Protein AF-A0A1I3KTV4-F1 (afdb_monomer)

Radius of gyration: 29.93 Å; Cα contacts (8 Å, |Δi|>4): 302; chains: 1; bounding box: 70×103×80 Å

Solvent-accessible surface area (backbone atoms only — not comparable to full-atom values): 13478 Å² total; per-residue (Å²): 140,85,80,87,82,84,83,80,85,80,83,79,83,86,77,79,89,78,91,78,90,77,91,77,86,76,84,75,82,82,75,84,74,77,81,70,80,86,67,81,76,71,75,81,73,78,76,72,80,65,85,77,67,87,85,75,74,64,42,53,19,41,29,65,76,48,73,48,76,46,83,49,100,68,31,33,35,40,38,40,32,21,41,41,63,46,80,43,35,42,76,32,40,63,42,54,72,56,79,63,41,66,44,98,86,23,29,35,41,27,36,36,28,24,36,49,44,78,74,59,80,69,69,86,80,63,82,34,84,46,74,36,56,23,71,40,80,43,48,51,77,66,50,64,83,37,50,23,42,33,40,37,21,68,68,25,27,39,38,36,60,50,76,82,71,74,87,59,91,88,61,99,62,79,90,81,77,71,77,55,84,44,84,39,74,58,79,72,76,80,73,88,75,66,82,83,74,66,77,83,78,78,84,82,80,81,132

pLDDT: mean 71.3, std 17.95, range [37.88, 96.06]

Organism: NCBI:txid1114924

Foldseek 3Di:
DDDDDDDDDDDDDDDDDDDDDDDDPPDDDDDPDDDDDPPPPDPPDDDDPDPPPDDFDWAFFAEWDDWDWDDDPFAIKIKTWGFHPAFQWADWEWAFPVNLAADPVQEGETTTITTHNVVVVPDPDPRPSDTYMYMDGDGPVSCVSHQWYKYDGPFWIWIFGDDPDDDDPPDPDPDDGDGDTDIDGPPPPPPPDPPVPDDDDDDDDDD

Structure (mmCIF, N/CA/C/O backbone):
data_AF-A0A1I3KTV4-F1
#
_entry.id   AF-A0A1I3KTV4-F1
#
loop_
_atom_site.group_PDB
_atom_site.id
_atom_site.type_symbol
_atom_site.label_atom_id
_atom_site.label_alt_id
_atom_site.label_comp_id
_atom_site.label_asym_id
_atom_site.label_entity_id
_atom_site.label_seq_id
_atom_site.pdbx_PDB_ins_code
_atom_site.Cartn_x
_atom_site.Cartn_y
_atom_site.Cartn_z
_atom_site.occupancy
_atom_site.B_iso_or_equiv
_atom_site.auth_seq_id
_atom_site.auth_comp_id
_atom_site.auth_asym_id
_atom_site.auth_atom_id
_atom_site.pdbx_PDB_model_num
ATOM 1 N N . MET A 1 1 ? 19.875 24.429 54.904 1.00 49.91 1 MET A N 1
ATOM 2 C CA . MET A 1 1 ? 19.848 25.745 54.232 1.00 49.91 1 MET A CA 1
ATOM 3 C C . MET A 1 1 ? 18.973 25.585 52.999 1.00 49.91 1 MET A C 1
ATOM 5 O O . MET A 1 1 ? 19.372 24.923 52.052 1.00 49.91 1 MET A O 1
ATOM 9 N N . VAL A 1 2 ? 17.715 26.003 53.113 1.00 49.88 2 VAL A N 1
ATOM 10 C CA . VAL A 1 2 ? 16.621 25.706 52.177 1.00 49.88 2 VAL A CA 1
ATOM 11 C C . VAL A 1 2 ? 16.302 26.994 51.427 1.00 49.88 2 VAL A C 1
ATOM 13 O O . VAL A 1 2 ? 16.023 28.003 52.066 1.00 49.88 2 VAL A O 1
ATOM 16 N N . LEU A 1 3 ? 16.352 26.967 50.096 1.00 54.03 3 LEU A N 1
ATOM 17 C CA . LEU A 1 3 ? 15.873 28.058 49.246 1.00 54.03 3 LEU A CA 1
ATOM 18 C C . LEU A 1 3 ? 14.620 27.581 48.493 1.00 54.03 3 LEU A C 1
ATOM 20 O O . LEU A 1 3 ? 14.708 26.600 47.749 1.00 54.03 3 LEU A O 1
ATOM 24 N N . PRO A 1 4 ? 13.455 28.228 48.678 1.00 62.12 4 PRO A N 1
ATOM 25 C CA . PRO A 1 4 ? 12.235 27.880 47.962 1.00 62.12 4 PRO A CA 1
ATOM 26 C C . PRO A 1 4 ? 12.260 28.414 46.521 1.00 62.12 4 PRO A C 1
ATOM 28 O O . PRO A 1 4 ? 12.601 29.570 46.268 1.00 62.12 4 PRO A O 1
ATOM 31 N N . ARG A 1 5 ? 11.874 27.561 45.563 1.00 62.03 5 ARG A N 1
ATOM 32 C CA . ARG A 1 5 ? 11.662 27.933 44.157 1.00 62.03 5 ARG A CA 1
ATOM 33 C C . ARG A 1 5 ? 10.280 28.565 43.981 1.00 62.03 5 ARG A C 1
ATOM 35 O O . ARG A 1 5 ? 9.269 27.967 44.336 1.00 62.03 5 ARG A O 1
ATOM 42 N N . ALA A 1 6 ? 10.271 29.762 43.402 1.00 61.84 6 ALA A N 1
ATOM 43 C CA . ALA A 1 6 ? 9.090 30.548 43.079 1.00 61.84 6 ALA A CA 1
ATOM 44 C C . ALA A 1 6 ? 8.205 29.866 42.020 1.00 61.84 6 ALA A C 1
ATOM 46 O O . ALA A 1 6 ? 8.668 29.493 40.941 1.00 61.84 6 ALA A O 1
ATOM 47 N N . THR A 1 7 ? 6.914 29.750 42.319 1.00 59.34 7 THR A N 1
ATOM 48 C CA . THR A 1 7 ? 5.853 29.360 41.390 1.00 59.34 7 THR A CA 1
ATOM 49 C C . THR A 1 7 ? 5.433 30.577 40.563 1.00 59.34 7 THR A C 1
ATOM 51 O O . THR A 1 7 ? 4.956 31.579 41.091 1.00 59.34 7 THR A O 1
ATOM 54 N N . ARG A 1 8 ? 5.621 30.516 39.239 1.00 63.91 8 ARG A N 1
ATOM 55 C CA . ARG A 1 8 ? 5.157 31.555 38.310 1.00 63.91 8 ARG A CA 1
ATOM 56 C C . ARG A 1 8 ? 3.768 31.167 37.803 1.00 63.91 8 ARG A C 1
ATOM 58 O O . ARG A 1 8 ? 3.636 30.268 36.980 1.00 63.91 8 ARG A O 1
ATOM 65 N N . ALA A 1 9 ? 2.740 31.827 38.330 1.00 56.22 9 ALA A N 1
ATOM 66 C CA . ALA A 1 9 ? 1.373 31.736 37.835 1.00 56.22 9 ALA A CA 1
ATOM 67 C C . ALA A 1 9 ? 1.281 32.424 36.462 1.00 56.22 9 ALA A C 1
ATOM 69 O O . ALA A 1 9 ? 1.576 33.613 36.338 1.00 56.22 9 ALA A O 1
ATOM 70 N N . TRP A 1 10 ? 0.894 31.681 35.425 1.00 60.28 10 TRP A N 1
ATOM 71 C CA . TRP A 1 10 ? 0.548 32.248 34.123 1.00 60.28 10 TRP A CA 1
ATOM 72 C C . TRP A 1 10 ? -0.960 32.459 34.041 1.00 60.28 10 TRP A C 1
ATOM 74 O O . TRP A 1 10 ? -1.751 31.521 34.136 1.00 60.28 10 TRP A O 1
ATOM 84 N N . GLY A 1 11 ? -1.329 33.734 33.917 1.00 50.22 11 GLY A N 1
ATOM 85 C CA . GLY A 1 11 ? -2.695 34.201 33.758 1.00 50.22 11 GLY A CA 1
ATOM 86 C C . GLY A 1 11 ? -3.315 33.705 32.457 1.00 50.22 11 GLY A C 1
ATOM 87 O O . GLY A 1 11 ? -2.674 33.659 31.409 1.00 50.22 11 GLY A O 1
ATOM 88 N N . ARG A 1 12 ? -4.589 33.334 32.547 1.00 58.19 12 ARG A N 1
ATOM 89 C CA . ARG A 1 12 ? -5.440 32.995 31.408 1.00 58.19 12 ARG A CA 1
ATOM 90 C C . ARG A 1 12 ? -5.952 34.310 30.811 1.00 58.19 12 ARG A C 1
ATOM 92 O O . ARG A 1 12 ? -6.603 35.053 31.548 1.00 58.19 12 ARG A O 1
ATOM 99 N N . PRO A 1 13 ? -5.730 34.619 29.526 1.00 60.16 13 PRO A N 1
ATOM 100 C CA . PRO A 1 13 ? -6.505 35.663 28.881 1.00 60.16 13 PRO A CA 1
ATOM 101 C C . PRO A 1 13 ? -7.913 35.126 28.600 1.00 60.16 13 PRO A C 1
ATOM 103 O O . PRO A 1 13 ? -8.105 34.196 27.818 1.00 60.16 13 PRO A O 1
ATOM 106 N N . ALA A 1 14 ? -8.897 35.712 29.279 1.00 53.84 14 ALA A N 1
ATOM 107 C CA . ALA A 1 14 ? -10.290 35.663 28.872 1.00 53.84 14 ALA A CA 1
ATOM 108 C C . ALA A 1 14 ? -10.427 36.480 27.580 1.00 53.84 14 ALA A C 1
ATOM 110 O O . ALA A 1 14 ? -10.195 37.688 27.595 1.00 53.84 14 ALA A O 1
ATOM 111 N N . VAL A 1 15 ? -10.776 35.834 26.467 1.00 57.03 15 VAL A N 1
ATOM 112 C CA . VAL A 1 15 ? -11.169 36.538 25.242 1.00 57.03 15 VAL A CA 1
ATOM 113 C C . VAL A 1 15 ? -12.665 36.365 25.062 1.00 57.03 15 VAL A C 1
ATOM 115 O O . VAL A 1 15 ? -13.194 35.254 25.025 1.00 57.03 15 VAL A O 1
ATOM 118 N N . ALA A 1 16 ? -13.310 37.523 25.054 1.00 53.47 16 ALA A N 1
ATOM 119 C CA . ALA A 1 16 ? -14.733 37.748 25.021 1.00 53.47 16 ALA A CA 1
ATOM 120 C C . ALA A 1 16 ? -15.386 37.250 23.728 1.00 53.47 16 ALA A C 1
ATOM 122 O O . ALA A 1 16 ? -14.811 37.293 22.641 1.00 53.47 16 ALA A O 1
ATOM 123 N N . ALA A 1 17 ? -16.635 36.828 23.891 1.00 49.75 17 ALA A N 1
ATOM 124 C CA . ALA A 1 17 ? -17.591 36.603 22.829 1.00 49.75 17 ALA A CA 1
ATOM 125 C C . ALA A 1 17 ? -17.823 37.883 22.011 1.00 49.75 17 ALA A C 1
ATOM 127 O O . ALA A 1 17 ? -18.046 38.953 22.575 1.00 49.75 17 ALA A O 1
ATOM 128 N N . ALA A 1 18 ? -17.866 37.741 20.688 1.00 57.50 18 ALA A N 1
ATOM 129 C CA . ALA A 1 18 ? -18.497 38.705 19.801 1.00 57.50 18 ALA A CA 1
ATOM 130 C C . ALA A 1 18 ? -19.479 37.952 18.898 1.00 57.50 18 ALA A C 1
ATOM 132 O O . ALA A 1 18 ? -19.095 37.249 17.966 1.00 57.50 18 ALA A O 1
ATOM 133 N N . LEU A 1 19 ? -20.761 38.087 19.235 1.00 49.91 19 LEU A N 1
ATOM 134 C CA . LEU A 1 19 ? -21.889 37.817 18.356 1.00 49.91 19 LEU A CA 1
ATOM 135 C C . LEU A 1 19 ? -21.818 38.765 17.156 1.00 49.91 19 LEU A C 1
ATOM 137 O O . LEU A 1 19 ? -21.803 39.981 17.332 1.00 49.91 19 LEU A O 1
ATOM 141 N N . THR A 1 20 ? -21.858 38.229 15.943 1.00 58.62 20 THR A N 1
ATOM 142 C CA . THR A 1 20 ? -22.303 38.990 14.771 1.00 58.62 20 THR A CA 1
ATOM 143 C C . THR A 1 20 ? -23.229 38.107 13.953 1.00 58.62 20 THR A C 1
ATOM 145 O O . THR A 1 20 ? -22.815 37.174 13.271 1.00 58.62 20 THR A O 1
ATOM 148 N N . ALA A 1 21 ? -24.521 38.389 14.102 1.00 51.91 21 ALA A N 1
ATOM 149 C CA . ALA A 1 21 ? -25.578 37.881 13.253 1.00 51.91 21 ALA A CA 1
ATOM 150 C C . ALA A 1 21 ? -25.482 38.577 11.888 1.00 51.91 21 ALA A C 1
ATOM 152 O O . ALA A 1 21 ? -25.589 39.798 11.805 1.00 51.91 21 ALA A O 1
ATOM 153 N N . GLY A 1 22 ? -25.282 37.794 10.832 1.00 50.31 22 GLY A N 1
ATOM 154 C CA . GLY A 1 22 ? -25.371 38.240 9.447 1.00 50.31 22 GLY A CA 1
ATOM 155 C C . GLY A 1 22 ? -26.274 37.290 8.674 1.00 50.31 22 GLY A C 1
ATOM 156 O O . GLY A 1 22 ? -25.798 36.306 8.117 1.00 50.31 22 GLY A O 1
ATOM 157 N N . LEU A 1 23 ? -27.582 37.565 8.675 1.00 51.28 23 LEU A N 1
ATOM 158 C CA . LEU A 1 23 ? -28.521 36.965 7.729 1.00 51.28 23 LEU A CA 1
ATOM 159 C C . LEU A 1 23 ? -28.275 37.591 6.351 1.00 51.28 23 LEU A C 1
ATOM 161 O O . LEU A 1 23 ? -28.664 38.731 6.110 1.00 51.28 23 LEU A O 1
ATOM 165 N N . ALA A 1 24 ? -27.663 36.835 5.443 1.00 54.88 24 ALA A N 1
ATOM 166 C CA . ALA A 1 24 ? -27.729 37.109 4.015 1.00 54.88 24 ALA A CA 1
ATOM 167 C C . ALA A 1 24 ? -28.793 36.187 3.406 1.00 54.88 24 ALA A C 1
ATOM 169 O O . ALA A 1 24 ? -28.572 34.993 3.215 1.00 54.88 24 ALA A O 1
ATOM 170 N N . LEU A 1 25 ? -29.969 36.757 3.141 1.00 50.22 25 LEU A N 1
ATOM 171 C CA . LEU A 1 25 ? -31.013 36.157 2.316 1.00 50.22 25 LEU A CA 1
ATOM 172 C C . LEU A 1 25 ? -30.537 36.168 0.857 1.00 50.22 25 LEU A C 1
ATOM 174 O O . LEU A 1 25 ? -30.793 37.115 0.119 1.00 50.22 25 LEU A O 1
ATOM 178 N N . ALA A 1 26 ? -29.818 35.126 0.445 1.00 55.25 26 ALA A N 1
ATOM 179 C CA . ALA A 1 26 ? -29.665 34.813 -0.968 1.00 55.25 26 ALA A CA 1
ATOM 180 C C . ALA A 1 26 ? -30.921 34.053 -1.409 1.00 55.25 26 ALA A C 1
ATOM 182 O O . ALA A 1 26 ? -31.117 32.889 -1.063 1.00 55.25 26 ALA A O 1
ATOM 183 N N . GLY A 1 27 ? -31.803 34.753 -2.121 1.00 45.38 27 GLY A N 1
ATOM 184 C CA . GLY A 1 27 ? -32.916 34.139 -2.827 1.00 45.38 27 GLY A CA 1
ATOM 185 C C . GLY A 1 27 ? -32.388 33.255 -3.953 1.00 45.38 27 GLY A C 1
ATOM 186 O O . GLY A 1 27 ? -31.811 33.758 -4.912 1.00 45.38 27 GLY A O 1
ATOM 187 N N . CYS A 1 28 ? -32.618 31.950 -3.845 1.00 57.59 28 CYS A N 1
ATOM 188 C CA . CYS A 1 28 ? -32.646 31.067 -5.001 1.00 57.59 28 CYS A CA 1
ATOM 189 C C . CYS A 1 28 ? -34.116 30.873 -5.365 1.00 57.59 28 CYS A C 1
ATOM 191 O O . CYS A 1 28 ? -34.878 30.262 -4.619 1.00 57.59 28 CYS A O 1
ATOM 193 N N . SER A 1 29 ? -34.508 31.472 -6.487 1.00 49.16 29 SER A N 1
ATOM 194 C CA . SER A 1 29 ? -35.793 31.279 -7.146 1.00 49.16 29 SER A CA 1
ATOM 195 C C . SER A 1 29 ? -36.053 29.789 -7.357 1.00 49.16 29 SER A C 1
ATOM 197 O O . SER A 1 29 ? -35.310 29.120 -8.077 1.00 49.16 29 SER A O 1
ATOM 199 N N . TRP A 1 30 ? -37.106 29.285 -6.722 1.00 57.22 30 TRP A N 1
ATOM 200 C CA . TRP A 1 30 ? -37.668 27.973 -7.006 1.00 57.22 30 TRP A CA 1
ATOM 201 C C . TRP A 1 30 ? -38.283 28.049 -8.405 1.00 57.22 30 TRP A C 1
ATOM 203 O O . TRP A 1 30 ? -39.279 28.738 -8.609 1.00 57.22 30 TRP A O 1
ATOM 213 N N . GLY A 1 31 ? -37.629 27.429 -9.384 1.00 50.22 31 GLY A N 1
ATOM 214 C CA . GLY A 1 31 ? -38.231 27.183 -10.686 1.00 50.22 31 GLY A CA 1
ATOM 215 C C . GLY A 1 31 ? -39.278 26.087 -10.534 1.00 50.22 31 GLY A C 1
ATOM 216 O O . GLY A 1 31 ? -38.954 24.984 -10.095 1.00 50.22 31 GLY A O 1
ATOM 217 N N . GLU A 1 32 ? -40.526 26.416 -10.852 1.00 48.72 32 GLU A N 1
ATOM 218 C CA . GLU A 1 32 ? -41.590 25.456 -11.132 1.00 48.72 32 GLU A CA 1
ATOM 219 C C . GLU A 1 32 ? -41.190 24.655 -12.375 1.00 48.72 32 GLU A C 1
ATOM 221 O O . GLU A 1 32 ? -41.338 25.103 -13.509 1.00 48.72 32 GLU A O 1
ATOM 226 N N . GLU A 1 33 ? -40.603 23.482 -12.146 1.00 53.16 33 GLU A N 1
ATOM 227 C CA . GLU A 1 33 ? -40.381 22.489 -13.186 1.00 53.16 33 GLU A CA 1
ATOM 228 C C . GLU A 1 33 ? -41.702 21.747 -13.400 1.00 53.16 33 GLU A C 1
ATOM 230 O O . GLU A 1 33 ? -42.143 20.928 -12.589 1.00 53.16 33 GLU A O 1
ATOM 235 N N . GLU A 1 34 ? -42.371 22.146 -14.476 1.00 57.09 34 GLU A N 1
ATOM 236 C CA . GLU A 1 34 ? -43.540 21.520 -15.071 1.00 57.09 34 GLU A CA 1
ATOM 237 C C . GLU A 1 34 ? -43.324 19.999 -15.137 1.00 57.09 34 GLU A C 1
ATOM 239 O O . GLU A 1 34 ? -42.448 19.503 -15.848 1.00 57.09 34 GLU A O 1
ATOM 244 N N . GLN A 1 35 ? -44.086 19.252 -14.332 1.00 52.09 35 GLN A N 1
ATOM 245 C CA . GLN A 1 35 ? -44.068 17.792 -14.320 1.00 52.09 35 GLN A CA 1
ATOM 246 C C . GLN A 1 35 ? -44.576 17.279 -15.667 1.00 52.09 35 GLN A C 1
ATOM 248 O O . GLN A 1 35 ? -45.773 17.067 -15.868 1.00 52.09 35 GLN A O 1
ATOM 253 N N . ALA A 1 36 ? -43.641 17.063 -16.590 1.00 57.44 36 ALA A N 1
ATOM 254 C CA . ALA A 1 36 ? -43.873 16.234 -17.753 1.00 57.44 36 ALA A CA 1
ATOM 255 C C . ALA A 1 36 ? -44.334 14.840 -17.280 1.00 57.44 36 ALA A C 1
ATOM 257 O O . ALA A 1 36 ? -43.822 14.321 -16.279 1.00 57.44 36 ALA A O 1
ATOM 258 N N . PRO A 1 37 ? -45.314 14.226 -17.962 1.00 53.03 37 PRO A N 1
ATOM 259 C CA . PRO A 1 37 ? -45.798 12.906 -17.602 1.00 53.03 37 PRO A CA 1
ATOM 260 C C . PRO A 1 37 ? -44.638 11.908 -17.621 1.00 53.03 37 PRO A C 1
ATOM 262 O O . PRO A 1 37 ? -43.841 11.881 -18.556 1.00 53.03 37 PRO A O 1
ATOM 265 N N . VAL A 1 38 ? -44.559 11.095 -16.565 1.00 60.31 38 VAL A N 1
ATOM 266 C CA . VAL A 1 38 ? -43.657 9.947 -16.446 1.00 60.31 38 VAL A CA 1
ATOM 267 C C . VAL A 1 38 ? -43.965 8.976 -17.589 1.00 60.31 38 VAL A C 1
ATOM 269 O O . VAL A 1 38 ? -44.783 8.067 -17.459 1.00 60.31 38 VAL A O 1
ATOM 272 N N . GLU A 1 39 ? -43.320 9.181 -18.735 1.00 55.50 39 GLU A N 1
ATOM 273 C CA . GLU A 1 39 ? -43.065 8.107 -19.680 1.00 55.50 39 GLU A CA 1
ATOM 274 C C . GLU A 1 39 ? -42.154 7.114 -18.967 1.00 55.50 39 GLU A C 1
ATOM 276 O O . GLU A 1 39 ? -41.099 7.470 -18.436 1.00 55.50 39 GLU A O 1
ATOM 281 N N . ALA A 1 40 ? -42.621 5.871 -18.893 1.00 56.62 40 ALA A N 1
ATOM 282 C CA . ALA A 1 40 ? -41.920 4.759 -18.287 1.00 56.62 40 ALA A CA 1
ATOM 283 C C . ALA A 1 40 ? -40.482 4.705 -18.819 1.00 56.62 40 ALA A C 1
ATOM 285 O O . ALA A 1 40 ? -40.232 4.275 -19.947 1.00 56.62 40 ALA A O 1
ATOM 286 N N . GLN A 1 41 ? -39.536 5.156 -17.993 1.00 52.44 41 GLN A N 1
ATOM 287 C CA . GLN A 1 41 ? -38.116 5.008 -18.250 1.00 52.44 41 GLN A CA 1
ATOM 288 C C . GLN A 1 41 ? -37.838 3.512 -18.330 1.00 52.44 41 GLN A C 1
ATOM 290 O O . GLN A 1 41 ? -37.785 2.799 -17.328 1.00 52.44 41 GLN A O 1
ATOM 295 N N . THR A 1 42 ? -37.716 3.033 -19.564 1.00 59.94 42 THR A N 1
ATOM 296 C CA . THR A 1 42 ? -37.155 1.723 -19.858 1.00 59.94 42 THR A CA 1
ATOM 297 C C . THR A 1 42 ? -35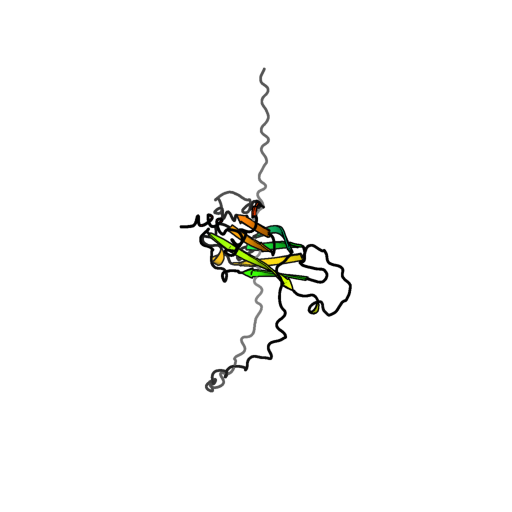.794 1.684 -19.159 1.00 59.94 42 THR A C 1
ATOM 299 O O . THR A 1 42 ? -35.012 2.620 -19.356 1.00 59.94 42 THR A O 1
ATOM 302 N N . PRO A 1 43 ? -35.503 0.684 -18.305 1.00 60.38 43 PRO A N 1
ATOM 303 C CA . PRO A 1 43 ? -34.213 0.611 -17.634 1.00 60.38 43 PRO A CA 1
ATOM 304 C C . PRO A 1 43 ? -33.114 0.692 -18.699 1.00 60.38 43 PRO A C 1
ATOM 306 O O . PRO A 1 43 ? -33.247 0.017 -19.726 1.00 60.38 43 PRO A O 1
ATOM 309 N N . PRO A 1 44 ? -32.072 1.525 -18.513 1.00 57.59 44 PRO A N 1
ATOM 310 C CA . PRO A 1 44 ? -31.006 1.643 -19.492 1.00 57.59 44 PRO A CA 1
ATOM 311 C C . PRO A 1 44 ? -30.434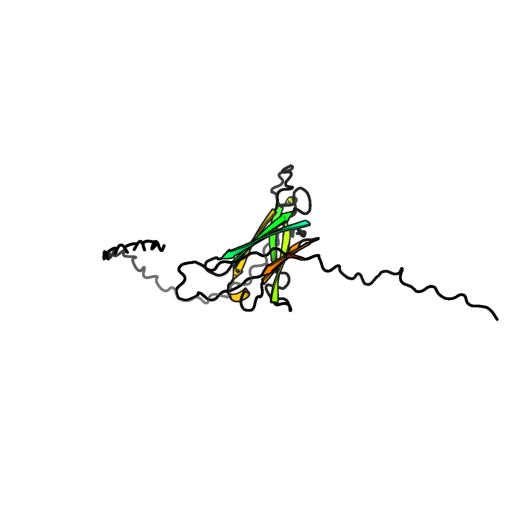 0.248 -19.733 1.00 57.59 44 PRO A C 1
ATOM 313 O O . PRO A 1 44 ? -29.848 -0.370 -18.841 1.00 57.59 44 PRO A O 1
ATOM 316 N N . GLN A 1 45 ? -30.690 -0.268 -20.936 1.00 57.62 45 GLN A N 1
ATOM 317 C CA . GLN A 1 45 ? -30.113 -1.511 -21.412 1.00 57.62 45 GLN A CA 1
ATOM 318 C C . GLN A 1 45 ? -28.601 -1.384 -21.280 1.00 57.62 45 GLN A C 1
ATOM 320 O O . GLN A 1 45 ? -28.028 -0.362 -21.662 1.00 57.62 45 GLN A O 1
ATOM 325 N N . GLY A 1 46 ? -27.997 -2.404 -20.665 1.00 52.62 46 GLY A N 1
ATOM 326 C CA . GLY A 1 46 ? -26.592 -2.438 -20.292 1.00 52.62 46 GLY A CA 1
ATOM 327 C C . GLY A 1 46 ? -25.711 -1.864 -21.389 1.00 52.62 46 GLY A C 1
ATOM 328 O O . GLY A 1 46 ? -25.627 -2.422 -22.483 1.00 52.62 46 GLY A O 1
ATOM 329 N N . GLY A 1 47 ? -25.067 -0.738 -21.077 1.00 48.81 47 GLY A N 1
ATOM 330 C CA . GLY A 1 47 ? -23.998 -0.211 -21.904 1.00 48.81 47 GLY A CA 1
ATOM 331 C C . GLY A 1 47 ?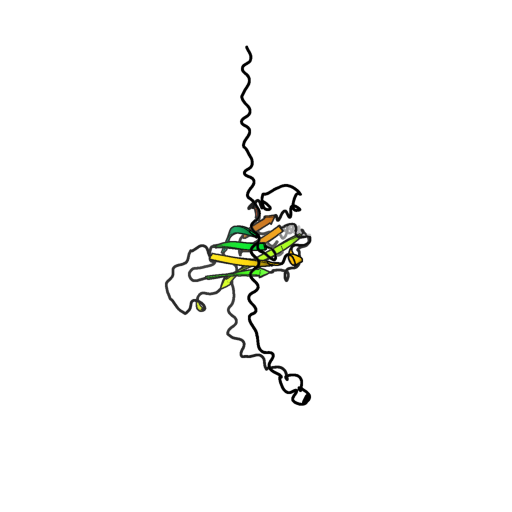 -22.999 -1.336 -22.130 1.00 48.81 47 GLY A C 1
ATOM 332 O O . GLY A 1 47 ? -22.495 -1.922 -21.169 1.00 48.81 47 GLY A O 1
ATOM 333 N N . ALA A 1 48 ? -22.780 -1.678 -23.398 1.00 62.00 48 ALA A N 1
ATOM 334 C CA . ALA A 1 48 ? -21.748 -2.620 -23.784 1.00 62.00 48 ALA A CA 1
ATOM 335 C C . ALA A 1 48 ? -20.438 -2.216 -23.083 1.00 62.00 48 ALA A C 1
ATOM 337 O O . ALA A 1 48 ? -20.143 -1.016 -23.028 1.00 62.00 48 ALA A O 1
ATOM 338 N N . PRO A 1 49 ? -19.669 -3.167 -22.520 1.00 62.50 49 PRO A N 1
ATOM 339 C CA . PRO A 1 49 ? -18.378 -2.848 -21.935 1.00 62.50 49 PRO A CA 1
ATOM 340 C C . PRO A 1 49 ? -17.565 -2.107 -22.995 1.00 62.50 49 PRO A C 1
ATOM 342 O O . PRO A 1 49 ? -17.306 -2.641 -24.075 1.00 62.50 49 PRO A O 1
ATOM 345 N N . GLY A 1 50 ? -17.234 -0.843 -22.714 1.00 56.09 50 GLY A N 1
ATOM 346 C CA . GLY A 1 50 ? -16.350 -0.063 -23.571 1.00 56.09 50 GLY A CA 1
ATOM 347 C C . GLY A 1 50 ? -15.052 -0.840 -23.808 1.00 56.09 50 GLY A C 1
ATOM 348 O O . GLY A 1 50 ? -14.712 -1.705 -22.991 1.00 56.09 50 GLY A O 1
ATOM 349 N N . PRO A 1 51 ? -14.336 -0.575 -24.916 1.00 58.06 51 PRO A N 1
ATOM 350 C CA . PRO A 1 51 ? -13.109 -1.291 -25.235 1.00 58.06 51 PRO A CA 1
ATOM 351 C C . PRO A 1 51 ? -12.204 -1.268 -24.008 1.00 58.06 51 PRO A C 1
ATOM 353 O O . PRO A 1 51 ? -11.785 -0.206 -23.545 1.00 58.06 51 PRO A O 1
ATOM 356 N N . SER A 1 52 ? -11.981 -2.450 -23.436 1.00 61.56 52 SER A N 1
ATOM 357 C CA . SER A 1 52 ? -11.048 -2.620 -22.336 1.00 61.56 52 SER A CA 1
ATOM 358 C C . SER A 1 52 ? -9.702 -2.189 -22.892 1.00 61.56 52 SER A C 1
ATOM 360 O O . SER A 1 52 ? -9.190 -2.820 -23.817 1.00 61.56 52 SER A O 1
ATOM 362 N N . GLY A 1 53 ? -9.188 -1.053 -22.419 1.00 59.81 53 GLY A N 1
ATOM 363 C CA . GLY A 1 53 ? -7.858 -0.602 -22.800 1.00 59.81 53 GLY A CA 1
ATOM 364 C C . GLY A 1 53 ? -6.832 -1.715 -22.552 1.00 59.81 53 GLY A C 1
ATOM 365 O O . GLY A 1 53 ? -7.118 -2.655 -21.802 1.00 59.81 53 GLY A O 1
ATOM 366 N N . PRO A 1 54 ? -5.647 -1.639 -23.176 1.00 66.38 54 PRO A N 1
ATOM 367 C CA . PRO A 1 54 ? -4.600 -2.629 -22.953 1.00 66.38 54 PRO A CA 1
ATOM 368 C C . PRO A 1 54 ? -4.388 -2.853 -21.449 1.00 66.38 54 PRO A C 1
ATOM 370 O O . PRO A 1 54 ? -4.203 -1.906 -20.683 1.00 66.38 54 PRO A O 1
ATOM 373 N N . VAL A 1 55 ? -4.480 -4.115 -21.022 1.00 70.19 55 VAL A N 1
ATOM 374 C CA . VAL A 1 55 ? -4.187 -4.517 -19.646 1.00 70.19 55 VAL A CA 1
ATOM 375 C C . VAL A 1 55 ? -2.673 -4.543 -19.515 1.00 70.19 55 VAL A C 1
ATOM 377 O O . VAL A 1 55 ? -2.009 -5.405 -20.085 1.00 70.19 55 VAL A O 1
ATOM 380 N N . TYR A 1 56 ? -2.127 -3.568 -18.800 1.00 74.88 56 TYR A N 1
ATOM 381 C CA . TYR A 1 56 ? -0.699 -3.506 -18.525 1.00 74.88 56 TYR A CA 1
ATOM 382 C C . TYR A 1 56 ? -0.360 -4.388 -17.325 1.00 74.88 56 TYR A C 1
ATOM 384 O O . TYR A 1 56 ? -1.020 -4.316 -16.285 1.00 74.88 56 TYR A O 1
ATOM 392 N N . GLU A 1 57 ? 0.679 -5.207 -17.462 1.00 84.31 57 GLU A N 1
ATOM 393 C CA . GLU A 1 57 ? 1.156 -6.071 -16.387 1.00 84.31 57 GLU A CA 1
ATOM 394 C C . GLU A 1 57 ? 1.892 -5.230 -15.335 1.00 84.31 57 GLU A C 1
ATOM 396 O O . GLU A 1 57 ? 2.968 -4.678 -15.578 1.00 84.31 57 GLU A O 1
ATOM 401 N N . LYS A 1 58 ? 1.286 -5.092 -14.153 1.00 85.88 58 LYS A N 1
ATOM 402 C CA . LYS A 1 58 ? 1.928 -4.452 -13.002 1.00 85.88 58 LYS A CA 1
ATOM 403 C C . LYS A 1 58 ? 2.915 -5.421 -12.370 1.00 85.88 58 LYS A C 1
ATOM 405 O O . LYS A 1 58 ? 2.633 -6.611 -12.256 1.00 85.88 58 LYS A O 1
ATOM 410 N N . ARG A 1 59 ? 4.044 -4.903 -11.886 1.00 88.62 59 ARG A N 1
ATOM 411 C CA . ARG A 1 59 ? 5.074 -5.717 -11.229 1.00 88.62 59 ARG A CA 1
ATOM 412 C C . ARG A 1 59 ? 5.259 -5.293 -9.780 1.00 88.62 59 ARG A C 1
ATOM 414 O O . ARG A 1 59 ? 5.258 -4.092 -9.508 1.00 88.62 59 ARG A O 1
ATOM 421 N N . PRO A 1 60 ? 5.474 -6.238 -8.850 1.00 91.38 60 PRO A N 1
ATOM 422 C CA . PRO A 1 60 ? 5.860 -5.900 -7.489 1.00 91.38 60 PRO A CA 1
ATOM 423 C C . PRO A 1 60 ? 7.101 -5.010 -7.468 1.00 91.38 60 PRO A C 1
ATOM 425 O O . PRO A 1 60 ? 8.057 -5.229 -8.215 1.00 91.38 60 PRO A O 1
ATOM 428 N N . VAL A 1 61 ? 7.084 -4.016 -6.590 1.00 89.81 61 VAL A N 1
ATOM 429 C CA . VAL A 1 61 ? 8.232 -3.153 -6.292 1.00 89.81 61 VAL A CA 1
ATOM 430 C C . VAL A 1 61 ? 9.380 -3.989 -5.721 1.00 89.81 61 VAL A C 1
ATOM 432 O O . VAL A 1 61 ? 9.123 -5.024 -5.118 1.00 89.81 61 VAL A O 1
ATOM 435 N N . ALA A 1 62 ? 10.645 -3.600 -5.913 1.00 88.81 62 ALA A N 1
ATOM 436 C CA . ALA A 1 62 ? 11.776 -4.428 -5.471 1.00 88.81 62 ALA A CA 1
ATOM 437 C C . ALA A 1 62 ? 11.794 -4.605 -3.945 1.00 88.81 62 ALA A C 1
ATOM 439 O O . ALA A 1 62 ? 11.938 -5.719 -3.437 1.00 88.81 62 ALA A O 1
ATOM 440 N N . SER A 1 63 ? 11.610 -3.502 -3.220 1.00 88.69 63 SER A N 1
ATOM 441 C CA . SER A 1 63 ? 11.602 -3.473 -1.759 1.00 88.69 63 SER A CA 1
ATOM 442 C C . SER A 1 63 ? 10.810 -2.285 -1.227 1.00 88.69 63 SER A C 1
ATOM 444 O O . SER A 1 63 ? 10.840 -1.211 -1.825 1.00 88.69 63 SER A O 1
ATOM 446 N N . VAL A 1 64 ? 10.165 -2.452 -0.072 1.00 91.38 64 VAL A N 1
ATOM 447 C CA . VAL A 1 64 ? 9.649 -1.337 0.738 1.00 91.38 64 VAL A CA 1
ATOM 448 C C . VAL A 1 64 ? 10.798 -0.711 1.534 1.00 91.38 64 VAL A C 1
ATOM 450 O O . VAL A 1 64 ? 11.500 -1.419 2.253 1.00 91.38 64 VAL A O 1
ATOM 453 N N . GLU A 1 65 ? 10.980 0.601 1.410 1.00 89.88 65 GLU A N 1
ATOM 454 C CA . GLU A 1 65 ? 12.024 1.380 2.092 1.00 89.88 65 GLU A CA 1
ATOM 455 C C . GLU A 1 65 ? 11.480 2.112 3.320 1.00 89.88 65 GLU A C 1
ATOM 457 O O . GLU A 1 65 ? 12.121 2.137 4.369 1.00 89.88 65 GLU A O 1
ATOM 462 N N . SER A 1 66 ? 10.281 2.686 3.209 1.00 90.19 66 SER A N 1
ATOM 463 C CA . SER A 1 66 ? 9.601 3.325 4.331 1.00 90.19 66 SER A CA 1
ATOM 464 C C . SER A 1 66 ? 8.090 3.151 4.238 1.00 90.19 66 SER A C 1
ATOM 466 O O . SER A 1 66 ? 7.518 2.944 3.162 1.00 90.19 66 SER A O 1
ATOM 468 N N . LEU A 1 67 ? 7.444 3.200 5.401 1.00 93.25 67 LEU A N 1
ATOM 469 C CA . LEU A 1 67 ? 6.004 3.058 5.535 1.00 93.25 67 LEU A CA 1
ATOM 470 C C . LEU A 1 67 ? 5.488 4.043 6.579 1.00 93.25 67 LEU A C 1
ATOM 472 O O . LEU A 1 67 ? 5.960 4.058 7.717 1.00 93.25 67 LEU A O 1
ATOM 476 N N . GLU A 1 68 ? 4.491 4.828 6.197 1.00 92.81 68 GLU A N 1
ATOM 477 C CA . GLU A 1 68 ? 3.867 5.840 7.038 1.00 92.81 68 GLU A CA 1
ATOM 478 C C . GLU A 1 68 ? 2.348 5.669 7.044 1.00 92.81 68 GLU A C 1
ATOM 480 O O . GLU A 1 68 ? 1.741 5.218 6.069 1.00 92.81 68 GLU A O 1
ATOM 485 N N . ILE A 1 69 ? 1.719 6.046 8.159 1.00 92.19 69 ILE A N 1
ATOM 486 C CA . ILE A 1 69 ? 0.263 6.123 8.244 1.00 92.19 69 ILE A CA 1
ATOM 487 C C . ILE A 1 69 ? -0.169 7.447 8.867 1.00 92.19 69 ILE A C 1
ATOM 489 O O . ILE A 1 69 ? 0.070 7.727 10.043 1.00 92.19 69 ILE A O 1
ATOM 493 N N . GLY A 1 70 ? -0.813 8.274 8.053 1.00 91.00 70 GLY A N 1
ATOM 494 C CA . GLY A 1 70 ? -1.406 9.540 8.461 1.00 91.00 70 GLY A CA 1
ATOM 495 C C . GLY A 1 70 ? -2.872 9.384 8.853 1.00 91.00 70 GLY A C 1
ATOM 496 O O . GLY A 1 70 ? -3.551 8.438 8.451 1.00 91.00 70 GLY A O 1
ATOM 497 N N . GLN A 1 71 ? -3.395 10.334 9.625 1.00 90.06 71 GLN A N 1
ATOM 498 C CA . GLN A 1 71 ? -4.832 10.450 9.864 1.00 90.06 71 GLN A CA 1
ATOM 499 C C . GLN A 1 71 ? -5.473 11.373 8.829 1.00 90.06 71 GLN A C 1
ATOM 501 O O . GLN A 1 71 ? -4.960 12.455 8.560 1.00 90.06 71 GLN A O 1
ATOM 506 N N . ILE A 1 72 ? -6.623 10.962 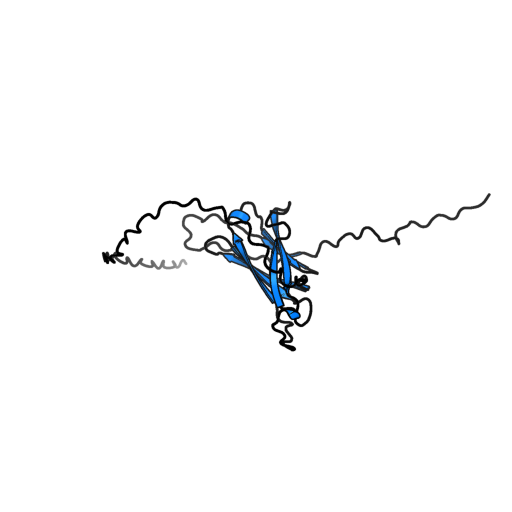8.299 1.00 92.56 72 ILE A N 1
ATOM 507 C CA . ILE A 1 72 ? -7.469 11.774 7.418 1.00 92.56 72 ILE A CA 1
ATOM 508 C C . ILE A 1 72 ? -8.898 11.806 7.968 1.00 92.56 72 ILE A C 1
ATOM 510 O O . ILE A 1 72 ? -9.254 11.010 8.836 1.00 92.56 72 ILE A O 1
ATOM 514 N N . TYR A 1 73 ? -9.735 12.717 7.464 1.00 87.25 73 TYR A N 1
ATOM 515 C CA . TYR A 1 73 ? -11.085 12.952 7.999 1.00 87.25 73 TYR A CA 1
ATOM 516 C C . TYR A 1 73 ? -11.949 11.678 8.113 1.00 87.25 73 TYR A C 1
ATOM 518 O O . TYR A 1 73 ? -12.676 11.520 9.090 1.00 87.25 73 TYR A O 1
ATOM 526 N N . ARG A 1 74 ? -11.844 10.743 7.155 1.00 88.00 74 ARG A N 1
ATOM 527 C CA . ARG A 1 74 ? -12.627 9.488 7.116 1.00 88.00 74 ARG A CA 1
ATOM 528 C C . ARG A 1 74 ? -11.786 8.211 7.236 1.00 88.00 74 ARG A C 1
ATOM 530 O O . ARG A 1 74 ? -12.167 7.174 6.697 1.00 88.00 74 ARG A O 1
ATOM 537 N N . GLY A 1 75 ? -10.647 8.280 7.924 1.00 91.12 75 GLY A N 1
ATOM 538 C CA . GLY A 1 75 ? -9.830 7.096 8.188 1.00 91.12 75 GLY A CA 1
ATOM 539 C C . GLY A 1 75 ? -8.342 7.394 8.281 1.00 91.12 75 GLY A C 1
ATOM 540 O O . GLY A 1 75 ? -7.908 8.315 8.982 1.00 91.12 75 GLY A O 1
ATOM 541 N N . ARG A 1 76 ? -7.545 6.590 7.583 1.00 92.75 76 ARG A N 1
ATOM 542 C CA . ARG A 1 76 ? -6.085 6.700 7.552 1.00 92.75 76 ARG A CA 1
ATOM 543 C C . ARG A 1 76 ? -5.576 6.810 6.120 1.00 92.75 76 ARG A C 1
ATOM 545 O O . ARG A 1 76 ? -6.194 6.279 5.207 1.00 92.75 76 ARG A O 1
ATOM 552 N N . LEU A 1 77 ? -4.450 7.485 5.929 1.00 95.19 77 LEU A N 1
ATOM 553 C CA . LEU A 1 77 ? -3.713 7.492 4.670 1.00 95.19 77 LEU A CA 1
ATOM 554 C C . LEU A 1 77 ? -2.456 6.649 4.856 1.00 95.19 77 LEU A C 1
ATOM 556 O O . LEU A 1 77 ? -1.593 7.018 5.645 1.00 95.19 77 LEU A O 1
ATOM 560 N N . LEU A 1 78 ? -2.385 5.516 4.168 1.00 95.44 78 LEU A N 1
ATOM 561 C CA . LEU A 1 78 ? -1.189 4.694 4.071 1.00 95.44 78 LEU A CA 1
ATOM 562 C C . LEU A 1 78 ? -0.290 5.269 2.980 1.00 95.44 78 LEU A C 1
ATOM 564 O O . LEU A 1 78 ? -0.730 5.369 1.838 1.00 95.44 78 LEU A O 1
ATOM 568 N N . THR A 1 79 ? 0.950 5.597 3.318 1.00 95.44 79 THR A N 1
ATOM 569 C CA . THR A 1 79 ? 1.969 6.029 2.358 1.00 95.44 79 THR A CA 1
ATOM 570 C C . THR A 1 79 ? 3.126 5.046 2.411 1.00 95.44 79 THR A C 1
ATOM 572 O O . THR A 1 79 ? 3.690 4.800 3.475 1.00 95.44 79 THR A O 1
ATOM 575 N N . ALA A 1 80 ? 3.467 4.463 1.267 1.00 94.69 80 ALA A N 1
ATOM 576 C CA . ALA A 1 80 ? 4.575 3.529 1.131 1.00 94.69 80 ALA A CA 1
ATOM 577 C C . ALA A 1 80 ? 5.594 4.075 0.134 1.00 94.69 80 ALA A C 1
ATOM 579 O O . ALA A 1 80 ? 5.228 4.510 -0.961 1.00 94.69 80 ALA A O 1
ATOM 580 N N . HIS A 1 81 ? 6.868 4.007 0.507 1.00 92.50 81 HIS A N 1
ATOM 581 C CA . HIS A 1 81 ? 7.986 4.270 -0.387 1.00 92.50 81 HIS A CA 1
ATOM 582 C C . HIS A 1 81 ? 8.750 2.979 -0.642 1.00 92.50 81 HIS A C 1
ATOM 584 O O . HIS A 1 81 ? 8.944 2.170 0.269 1.00 92.50 81 HIS A O 1
ATOM 590 N N . GLY A 1 82 ? 9.203 2.786 -1.874 1.00 91.19 82 GLY A N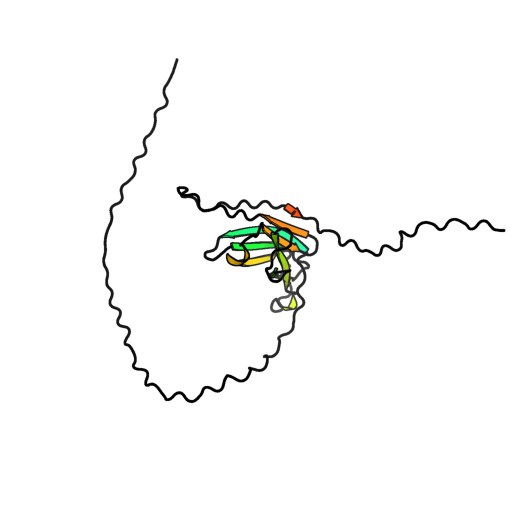 1
ATOM 591 C CA . GLY A 1 82 ? 9.994 1.621 -2.231 1.00 91.19 82 GLY A CA 1
ATOM 592 C C . GLY A 1 82 ? 10.907 1.839 -3.426 1.00 91.19 82 GLY A C 1
ATOM 593 O O . GLY A 1 82 ? 10.808 2.835 -4.139 1.00 91.19 82 GLY A O 1
ATOM 594 N N . ALA A 1 83 ? 11.787 0.872 -3.654 1.00 89.50 83 ALA A N 1
ATOM 595 C CA . ALA A 1 83 ? 12.713 0.874 -4.777 1.00 89.50 83 ALA A CA 1
ATOM 596 C C . ALA A 1 83 ? 12.045 0.289 -6.026 1.00 89.50 83 ALA A C 1
ATOM 598 O O . ALA A 1 83 ? 11.572 -0.850 -6.004 1.00 89.50 83 ALA A O 1
ATOM 599 N N . ALA A 1 84 ? 12.031 1.041 -7.129 1.00 88.12 84 ALA A N 1
ATOM 600 C CA . ALA A 1 84 ? 11.482 0.569 -8.400 1.00 88.12 84 ALA A CA 1
ATOM 601 C C . ALA A 1 84 ? 12.082 -0.793 -8.820 1.00 88.12 84 ALA A C 1
ATOM 603 O O . ALA A 1 84 ? 13.280 -1.018 -8.628 1.00 88.12 84 ALA A O 1
ATOM 604 N N . PRO A 1 85 ? 11.282 -1.706 -9.407 1.00 85.81 85 PRO A N 1
ATOM 605 C CA . PRO A 1 85 ? 11.759 -3.041 -9.768 1.00 85.81 85 PRO A CA 1
ATOM 606 C C . PRO A 1 85 ? 12.822 -3.020 -10.873 1.00 85.81 85 PRO A C 1
ATOM 608 O O . PRO A 1 85 ? 13.725 -3.854 -10.875 1.00 85.81 85 PRO A O 1
ATOM 611 N N . ALA A 1 86 ? 12.737 -2.064 -11.799 1.00 83.94 86 ALA A N 1
ATOM 612 C CA . ALA A 1 86 ? 13.767 -1.780 -12.789 1.00 83.94 86 ALA A CA 1
ATOM 613 C C . ALA A 1 86 ? 13.677 -0.316 -13.248 1.00 83.94 86 ALA A C 1
ATOM 615 O O . ALA A 1 86 ? 12.728 0.399 -12.918 1.00 83.94 86 ALA A O 1
ATOM 616 N N . THR A 1 87 ? 14.662 0.128 -14.029 1.00 82.75 87 THR A N 1
ATOM 617 C CA . THR A 1 87 ? 14.661 1.462 -14.643 1.00 82.75 87 THR A CA 1
ATOM 618 C C . THR A 1 87 ? 13.408 1.664 -15.494 1.00 82.75 87 THR A C 1
ATOM 620 O O . THR A 1 87 ? 13.035 0.784 -16.266 1.00 82.75 87 THR A O 1
ATOM 623 N N . GLY A 1 88 ? 12.776 2.830 -15.358 1.00 78.31 88 GLY A N 1
ATOM 624 C CA . GLY A 1 88 ? 11.592 3.207 -16.131 1.00 78.31 88 GLY A CA 1
ATOM 625 C C . GLY A 1 88 ? 10.261 2.760 -15.524 1.00 78.31 88 GLY A C 1
ATOM 626 O O . GLY A 1 88 ? 9.228 3.173 -16.026 1.00 78.31 88 GLY A O 1
ATOM 627 N N . TRP A 1 89 ? 10.254 1.977 -14.440 1.00 84.00 89 TRP A N 1
ATOM 628 C CA . TRP A 1 89 ? 9.026 1.661 -13.701 1.00 84.00 89 TRP A CA 1
ATOM 629 C C . TRP A 1 89 ? 8.613 2.829 -12.801 1.00 84.00 89 TRP A C 1
ATOM 631 O O . TRP A 1 89 ? 9.451 3.439 -12.138 1.00 84.00 89 TRP A O 1
ATOM 641 N N . PHE A 1 90 ? 7.317 3.129 -12.755 1.00 83.38 90 PHE A N 1
ATOM 642 C CA . PHE A 1 90 ? 6.781 4.330 -12.107 1.00 83.38 90 PHE A CA 1
ATOM 643 C C . PHE A 1 90 ? 5.341 4.101 -11.614 1.00 83.38 90 PHE A C 1
ATOM 645 O O . PHE A 1 90 ? 4.854 2.974 -11.624 1.00 83.38 90 PHE A O 1
ATOM 652 N N . HIS A 1 91 ? 4.689 5.155 -11.103 1.00 83.94 91 HIS A N 1
ATOM 653 C CA . HIS A 1 91 ? 3.316 5.136 -10.564 1.00 83.94 91 HIS A CA 1
ATOM 654 C C . HIS A 1 91 ? 3.001 3.918 -9.686 1.00 83.94 91 HIS A C 1
ATOM 656 O O . HIS A 1 91 ? 2.159 3.077 -10.013 1.00 83.94 91 HIS A O 1
ATOM 662 N N . ALA A 1 92 ? 3.684 3.833 -8.545 1.00 90.25 92 ALA A N 1
ATOM 663 C CA . ALA A 1 92 ? 3.397 2.787 -7.584 1.00 90.25 92 ALA A CA 1
ATOM 664 C C . ALA A 1 92 ? 1.951 2.891 -7.075 1.00 90.25 92 ALA A C 1
ATOM 666 O O . ALA A 1 92 ? 1.438 3.975 -6.802 1.00 90.25 92 ALA A O 1
ATOM 667 N N . THR A 1 93 ? 1.301 1.744 -6.929 1.00 93.69 93 THR A N 1
ATOM 668 C CA . THR A 1 93 ? -0.047 1.602 -6.386 1.00 93.69 93 THR A CA 1
ATOM 669 C C . THR A 1 93 ? -0.015 0.597 -5.242 1.00 93.69 93 THR A C 1
ATOM 671 O O . THR A 1 93 ? 0.739 -0.373 -5.277 1.00 93.69 93 THR A O 1
ATOM 674 N N . LEU A 1 94 ? -0.843 0.833 -4.226 1.00 95.31 94 LEU A N 1
ATOM 675 C CA . LEU A 1 94 ? -1.092 -0.117 -3.144 1.00 95.31 94 LEU A CA 1
ATOM 676 C C . LEU A 1 94 ? -2.375 -0.885 -3.448 1.00 95.31 94 LEU A C 1
ATOM 678 O O . LEU A 1 94 ? -3.472 -0.315 -3.428 1.00 95.31 94 LEU A O 1
ATOM 682 N N . GLU A 1 95 ? -2.244 -2.174 -3.723 1.00 95.19 95 GLU A N 1
ATOM 683 C CA . GLU A 1 95 ? -3.361 -3.060 -4.045 1.00 95.19 95 GLU A CA 1
ATOM 684 C C . GLU A 1 95 ? -3.698 -3.945 -2.842 1.00 95.19 95 GLU A C 1
ATOM 686 O O . GLU A 1 95 ? -2.791 -4.510 -2.245 1.00 95.19 95 GLU A O 1
ATOM 691 N N . PRO A 1 96 ? -4.967 -4.066 -2.413 1.00 94.62 96 PRO A N 1
ATOM 692 C CA . PRO A 1 96 ? -5.311 -4.925 -1.287 1.00 94.62 96 PRO A CA 1
ATOM 693 C C . PRO A 1 96 ? -5.152 -6.385 -1.688 1.00 94.62 96 PRO A C 1
ATOM 695 O O . PRO A 1 96 ? -5.803 -6.837 -2.628 1.00 94.62 96 PRO A O 1
ATOM 698 N N . ARG A 1 97 ? -4.373 -7.139 -0.918 1.00 91.38 97 ARG A N 1
ATOM 699 C CA . ARG A 1 97 ? -4.089 -8.546 -1.217 1.00 91.38 97 ARG A CA 1
ATOM 700 C C . ARG A 1 97 ? -5.293 -9.458 -0.975 1.00 91.38 97 ARG A C 1
ATOM 702 O O . ARG A 1 97 ? -5.556 -10.375 -1.741 1.00 91.38 97 ARG A O 1
ATOM 709 N N . ASN A 1 98 ? -6.079 -9.147 0.058 1.00 88.12 98 ASN A N 1
ATOM 710 C CA . ASN A 1 98 ? -7.248 -9.932 0.473 1.00 88.12 98 ASN A CA 1
ATOM 711 C C . ASN A 1 98 ? -8.567 -9.163 0.292 1.00 88.12 98 ASN A C 1
ATOM 713 O O . ASN A 1 98 ? -9.485 -9.296 1.101 1.00 88.12 98 ASN A O 1
ATOM 717 N N . GLY A 1 99 ? -8.660 -8.288 -0.719 1.00 85.06 99 GLY A N 1
ATOM 718 C CA . GLY A 1 99 ? -9.863 -7.474 -0.951 1.00 85.06 99 GLY A CA 1
ATOM 719 C C . GLY A 1 99 ? -10.236 -6.593 0.250 1.00 85.06 99 GLY A C 1
ATOM 720 O O . GLY A 1 99 ? -11.407 -6.503 0.607 1.00 85.06 99 GLY A O 1
ATOM 721 N N . SER A 1 100 ? -9.228 -6.014 0.912 1.00 82.25 100 SER A N 1
ATOM 722 C CA . SER A 1 100 ? -9.341 -5.238 2.161 1.00 82.25 100 SER A CA 1
ATOM 723 C C . SER A 1 100 ? -9.823 -6.023 3.390 1.00 82.25 100 SER A C 1
ATOM 725 O O . SER A 1 100 ? -10.125 -5.419 4.416 1.00 82.25 100 SER A O 1
ATOM 727 N N . ARG A 1 101 ? -9.879 -7.360 3.336 1.00 89.94 101 ARG A N 1
ATOM 728 C CA . ARG A 1 101 ? -10.158 -8.184 4.521 1.00 89.94 101 ARG A CA 1
ATOM 729 C C . ARG A 1 101 ? -8.930 -8.286 5.416 1.00 89.94 101 ARG A C 1
ATOM 731 O O . ARG A 1 101 ? -7.795 -8.317 4.938 1.00 89.94 101 ARG A O 1
ATOM 738 N N . LEU A 1 102 ? -9.183 -8.393 6.716 1.00 92.06 102 LEU A N 1
ATOM 739 C CA . LEU A 1 102 ? -8.148 -8.671 7.702 1.00 92.06 102 LEU A CA 1
ATOM 740 C C . LEU A 1 102 ? -7.599 -10.085 7.516 1.00 92.06 102 LEU A C 1
ATOM 742 O O . LEU A 1 102 ? -8.358 -11.047 7.385 1.00 92.06 102 LEU A O 1
ATOM 746 N N . ALA A 1 103 ? -6.276 -10.195 7.537 1.00 92.94 103 ALA A N 1
ATOM 747 C CA . ALA A 1 103 ? -5.588 -11.467 7.651 1.00 92.94 103 ALA A CA 1
ATOM 748 C C . ALA A 1 103 ? -5.863 -12.113 9.030 1.00 92.94 103 ALA A C 1
ATOM 750 O O . ALA A 1 103 ? -6.273 -11.418 9.968 1.00 92.94 103 ALA A O 1
ATOM 751 N N . PRO A 1 104 ? -5.630 -13.430 9.196 1.00 92.19 104 PRO A N 1
ATOM 752 C CA . PRO A 1 104 ? -5.867 -14.131 10.465 1.00 92.19 104 PRO A CA 1
ATOM 753 C C . PRO A 1 104 ? -5.092 -13.560 11.663 1.00 92.19 104 PRO A C 1
ATOM 755 O O . PRO A 1 104 ? -5.500 -13.732 12.808 1.00 92.19 104 PRO A O 1
ATOM 758 N N . ASP A 1 105 ? -3.983 -12.867 11.406 1.00 90.56 105 ASP A N 1
ATOM 759 C CA . ASP A 1 105 ? -3.163 -12.176 12.404 1.00 90.56 105 ASP A CA 1
ATOM 760 C C . ASP A 1 105 ? -3.636 -10.736 12.699 1.00 90.56 105 ASP A C 1
ATOM 762 O O . ASP A 1 105 ? -3.019 -10.021 13.492 1.00 90.56 105 ASP A O 1
ATOM 766 N N . GLY A 1 106 ? -4.738 -10.305 12.080 1.00 90.69 106 GLY A N 1
ATOM 767 C CA . GLY A 1 106 ? -5.351 -8.996 12.265 1.00 90.69 106 GLY A CA 1
ATOM 768 C C . GLY A 1 106 ? -4.692 -7.865 11.475 1.00 90.69 106 GLY A C 1
ATOM 769 O O . GLY A 1 106 ? -4.924 -6.703 11.805 1.00 90.69 106 GLY A O 1
ATOM 770 N N . PHE A 1 107 ? -3.871 -8.150 10.463 1.00 94.06 107 PHE A N 1
ATOM 771 C CA . PHE A 1 107 ? -3.303 -7.115 9.593 1.00 94.06 107 PHE A CA 1
ATOM 772 C C . PHE A 1 107 ? -4.134 -6.899 8.326 1.00 94.06 107 PHE A C 1
ATOM 774 O O . PHE A 1 107 ? -4.646 -7.842 7.727 1.00 94.06 107 PHE A O 1
ATOM 781 N N . LEU A 1 108 ? 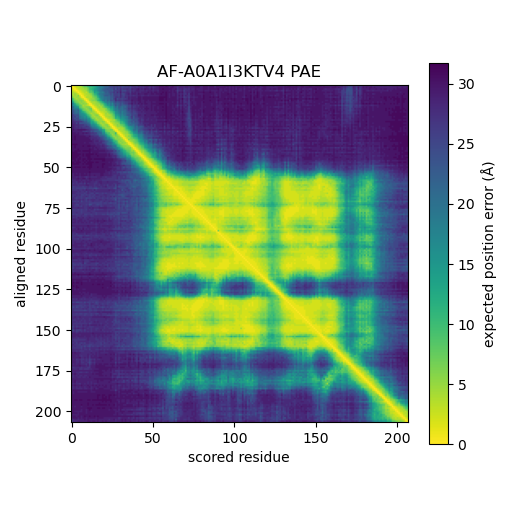-4.233 -5.644 7.885 1.00 94.19 108 LEU A N 1
ATOM 782 C CA . LEU A 1 108 ? -4.621 -5.328 6.510 1.00 94.19 108 LEU A CA 1
ATOM 783 C C . LEU A 1 108 ? -3.399 -5.469 5.608 1.00 94.19 108 LEU A C 1
ATOM 785 O O . LEU A 1 108 ? -2.357 -4.878 5.890 1.00 94.19 108 LEU A O 1
ATOM 789 N N . GLU A 1 109 ? -3.532 -6.228 4.528 1.00 95.12 109 GLU A N 1
ATOM 790 C CA . GLU A 1 109 ? -2.419 -6.561 3.642 1.00 95.12 109 GLU A CA 1
ATOM 791 C C . GLU A 1 109 ? -2.544 -5.861 2.291 1.00 95.12 109 GLU A C 1
ATOM 793 O O . GLU A 1 109 ? -3.590 -5.923 1.636 1.00 95.12 109 GLU A O 1
ATOM 798 N N . PHE A 1 110 ? -1.455 -5.222 1.871 1.00 96.06 110 PHE A N 1
ATOM 799 C CA . PHE A 1 110 ? -1.348 -4.541 0.589 1.00 96.06 110 PHE A CA 1
ATOM 800 C C . PHE A 1 110 ? -0.099 -4.988 -0.159 1.00 96.06 110 PHE A C 1
ATOM 802 O O . PHE A 1 110 ? 0.953 -5.174 0.445 1.00 96.06 110 PHE A O 1
ATOM 809 N N . ASP A 1 111 ? -0.200 -5.089 -1.474 1.00 95.50 111 ASP A N 1
ATOM 810 C CA . ASP A 1 111 ? 0.925 -5.273 -2.374 1.00 95.50 111 ASP A CA 1
ATOM 811 C C . ASP A 1 111 ? 1.302 -3.915 -2.976 1.00 95.50 111 ASP A C 1
ATOM 813 O O . ASP A 1 111 ? 0.456 -3.173 -3.483 1.00 95.50 111 ASP A O 1
ATOM 817 N N . LEU A 1 112 ? 2.583 -3.566 -2.885 1.00 94.94 112 LEU A N 1
ATOM 818 C CA . LEU A 1 112 ? 3.153 -2.392 -3.527 1.00 94.94 112 LEU A CA 1
ATOM 819 C C . LEU A 1 112 ? 3.608 -2.788 -4.934 1.00 94.94 112 LEU A C 1
ATOM 821 O O . LEU A 1 112 ? 4.602 -3.502 -5.103 1.00 94.94 112 LEU A O 1
ATOM 825 N N . VAL A 1 113 ? 2.880 -2.319 -5.945 1.00 93.88 113 VAL A N 1
ATOM 826 C CA . VAL A 1 113 ? 3.107 -2.659 -7.356 1.00 93.88 113 VAL A CA 1
ATOM 827 C C . VAL A 1 113 ? 3.386 -1.409 -8.181 1.00 93.88 113 VAL A C 1
ATOM 829 O O . VAL A 1 113 ? 2.795 -0.363 -7.936 1.00 93.88 113 VAL A O 1
ATOM 832 N N . ALA A 1 114 ? 4.286 -1.499 -9.154 1.00 91.06 114 ALA A N 1
ATOM 833 C CA . ALA A 1 114 ? 4.623 -0.420 -10.075 1.00 91.06 114 ALA A CA 1
ATOM 834 C C . ALA A 1 114 ? 3.996 -0.649 -11.455 1.00 91.06 114 ALA A C 1
ATOM 836 O O . ALA A 1 114 ? 3.812 -1.790 -11.891 1.00 91.06 114 ALA A O 1
ATOM 837 N N . ALA A 1 115 ? 3.692 0.452 -12.138 1.00 86.38 115 ALA A N 1
ATOM 838 C CA . ALA A 1 115 ? 3.267 0.463 -13.527 1.00 86.38 115 ALA A CA 1
ATOM 839 C C . ALA A 1 115 ? 4.479 0.330 -14.469 1.00 86.38 115 ALA A C 1
ATOM 841 O O . ALA A 1 115 ? 5.566 0.839 -14.151 1.00 86.38 115 ALA A O 1
ATOM 842 N N . PRO A 1 116 ? 4.305 -0.348 -15.615 1.00 82.75 116 PRO A N 1
ATOM 843 C CA . PRO A 1 116 ? 5.397 -0.613 -16.535 1.00 82.75 116 PRO A CA 1
ATOM 844 C C . PRO A 1 116 ? 5.708 0.625 -17.402 1.00 82.75 116 PRO A C 1
ATOM 846 O O . PRO A 1 116 ? 4.812 1.444 -17.628 1.00 82.75 116 PRO A O 1
ATOM 849 N N . PRO A 1 117 ? 6.966 0.789 -17.861 1.00 77.25 117 PRO A N 1
ATOM 850 C CA . PRO A 1 117 ? 7.491 2.005 -18.503 1.00 77.25 117 PRO A CA 1
ATOM 851 C C . PRO A 1 117 ? 6.704 2.500 -19.719 1.00 77.25 117 PRO A C 1
ATOM 853 O O . PRO A 1 117 ? 6.722 3.692 -20.016 1.00 77.25 117 PRO A O 1
ATOM 856 N N . GLU A 1 118 ? 5.999 1.617 -20.419 1.00 77.19 118 GLU A N 1
ATOM 857 C CA . GLU A 1 118 ? 5.221 1.926 -21.622 1.00 77.19 118 GLU A CA 1
ATOM 858 C C . GLU A 1 118 ? 4.098 2.926 -21.332 1.00 77.19 118 GLU A C 1
ATOM 860 O O . GLU A 1 118 ? 3.700 3.696 -22.205 1.00 77.19 118 GLU A O 1
ATOM 865 N N . LEU A 1 119 ? 3.620 2.961 -20.087 1.00 74.94 119 LEU A N 1
ATOM 866 C CA . LEU A 1 119 ? 2.613 3.914 -19.643 1.00 74.94 119 LEU A CA 1
ATOM 867 C C . LEU A 1 119 ? 3.175 5.327 -19.403 1.00 74.94 119 LEU A C 1
ATOM 869 O O . LEU A 1 119 ? 2.394 6.244 -19.156 1.00 74.94 119 LEU A O 1
ATOM 873 N N . ASN A 1 120 ? 4.501 5.529 -19.426 1.00 69.62 120 ASN A N 1
ATOM 874 C CA . ASN A 1 120 ? 5.155 6.792 -19.044 1.00 69.62 120 ASN A CA 1
ATOM 875 C C . ASN A 1 120 ? 5.067 7.865 -20.146 1.00 69.62 120 ASN A C 1
ATOM 877 O O . ASN A 1 120 ? 5.972 8.677 -20.320 1.00 69.62 120 ASN A O 1
ATOM 881 N N . GLY A 1 121 ? 4.028 7.811 -20.983 1.00 62.75 121 GLY A N 1
ATOM 882 C CA . GLY A 1 121 ? 3.872 8.705 -22.131 1.00 62.75 121 GLY A CA 1
ATOM 883 C C . GLY A 1 121 ? 4.977 8.582 -23.189 1.00 62.75 121 GLY A C 1
ATOM 884 O O . GLY A 1 121 ? 5.092 9.460 -24.036 1.00 62.75 121 GLY A O 1
ATOM 885 N N . GLY A 1 122 ? 5.784 7.514 -23.152 1.00 51.72 122 GLY A N 1
ATOM 886 C CA . GLY A 1 122 ? 6.844 7.260 -24.128 1.00 51.72 122 GLY A CA 1
ATOM 887 C C . GLY A 1 122 ? 8.112 8.101 -23.965 1.00 51.72 122 GLY A C 1
ATOM 888 O O . GLY A 1 122 ? 8.923 8.081 -24.883 1.00 51.72 122 GLY A O 1
ATOM 889 N N . GLU A 1 123 ? 8.309 8.811 -22.848 1.00 51.06 123 GLU A N 1
ATOM 890 C CA . GLU A 1 123 ? 9.531 9.590 -22.577 1.00 51.06 123 GLU A CA 1
ATOM 891 C C . GLU A 1 123 ? 10.712 8.639 -22.279 1.00 51.06 123 GLU A C 1
ATOM 893 O O . GLU A 1 123 ? 10.779 8.039 -21.195 1.00 51.06 123 GLU A O 1
ATOM 898 N N . PRO A 1 124 ? 11.645 8.435 -23.231 1.00 50.31 124 PRO A N 1
ATOM 899 C CA . PRO A 1 124 ? 12.786 7.564 -23.034 1.00 50.31 124 PRO A CA 1
ATOM 900 C C . PRO A 1 124 ? 13.851 8.355 -22.276 1.00 50.31 124 PRO A C 1
ATOM 902 O O . PRO A 1 124 ? 14.400 9.322 -22.796 1.00 50.31 124 PRO A O 1
ATOM 905 N N . GLY A 1 125 ? 14.200 7.911 -21.070 1.00 52.16 125 GLY A N 1
ATOM 906 C CA . GLY A 1 125 ? 15.402 8.412 -20.402 1.00 52.16 125 GLY A CA 1
ATOM 907 C C . GLY A 1 125 ? 15.187 9.289 -19.179 1.00 52.16 125 GLY A C 1
ATOM 908 O O . GLY A 1 125 ? 16.089 10.049 -18.845 1.00 52.16 125 GLY A O 1
ATOM 909 N N . VAL A 1 126 ? 14.089 9.126 -18.436 1.00 56.09 126 VAL A N 1
ATOM 910 C CA . VAL A 1 126 ? 14.113 9.470 -17.007 1.00 56.09 126 VAL A CA 1
ATOM 911 C C . VAL A 1 126 ? 14.687 8.267 -16.247 1.00 56.09 126 VAL A C 1
ATOM 913 O O . VAL A 1 126 ? 13.962 7.296 -16.006 1.00 56.09 126 VAL A O 1
ATOM 916 N N . PRO A 1 127 ? 15.985 8.257 -15.876 1.00 53.19 127 PRO A N 1
ATOM 917 C CA . PRO A 1 127 ? 16.555 7.220 -15.029 1.00 53.19 127 PRO A CA 1
ATOM 918 C C . PRO A 1 127 ? 15.998 7.370 -13.613 1.00 53.19 127 PRO A C 1
ATOM 920 O O . PRO A 1 127 ? 16.642 7.899 -12.713 1.00 53.19 127 PRO A O 1
ATOM 923 N N . ALA A 1 128 ? 14.781 6.898 -13.386 1.00 52.00 128 ALA A N 1
ATOM 924 C CA . ALA A 1 128 ? 14.226 6.842 -12.052 1.00 52.00 128 ALA A CA 1
ATOM 925 C C . ALA A 1 128 ? 14.637 5.514 -11.397 1.00 52.00 128 ALA A C 1
ATOM 927 O O . ALA A 1 128 ? 13.877 4.555 -11.361 1.00 52.00 128 ALA A O 1
ATOM 928 N N . ARG A 1 129 ? 15.838 5.486 -10.803 1.00 58.25 129 ARG A N 1
ATOM 929 C CA . ARG A 1 129 ? 16.029 4.801 -9.506 1.00 58.25 129 ARG A CA 1
ATOM 930 C C . ARG A 1 129 ? 15.587 5.737 -8.373 1.00 58.25 129 ARG A C 1
ATOM 932 O O . ARG A 1 129 ? 16.246 5.850 -7.346 1.00 58.25 129 ARG A O 1
ATOM 939 N N . LEU A 1 130 ? 14.520 6.496 -8.604 1.00 65.81 130 LEU A N 1
ATOM 940 C CA . LEU A 1 130 ? 13.922 7.321 -7.572 1.00 65.81 130 LEU A CA 1
ATOM 941 C C . LEU A 1 130 ? 13.075 6.408 -6.682 1.00 65.81 130 LEU A C 1
ATOM 943 O O . LEU A 1 130 ? 12.478 5.455 -7.197 1.00 65.81 130 LEU A O 1
ATOM 947 N N . PRO A 1 131 ? 13.012 6.680 -5.372 1.00 75.19 131 PRO A N 1
ATOM 948 C CA . PRO A 1 131 ? 12.058 6.007 -4.510 1.00 75.19 131 PRO A CA 1
ATOM 949 C C . PRO A 1 131 ? 10.654 6.265 -5.062 1.00 75.19 131 PRO A C 1
ATOM 951 O O . PRO A 1 131 ? 10.220 7.412 -5.195 1.00 75.19 131 PRO A O 1
ATOM 954 N N . ILE A 1 132 ? 9.955 5.194 -5.428 1.00 88.31 132 ILE A N 1
ATOM 955 C CA . ILE A 1 132 ? 8.575 5.271 -5.894 1.00 88.31 132 ILE A CA 1
ATOM 956 C C . ILE A 1 132 ? 7.651 5.317 -4.688 1.00 88.31 132 ILE A C 1
ATOM 958 O O . ILE A 1 132 ? 7.850 4.613 -3.699 1.00 88.31 132 ILE A O 1
ATOM 962 N N . ARG A 1 133 ? 6.645 6.182 -4.776 1.00 92.25 133 ARG A N 1
ATOM 963 C CA . ARG A 1 133 ? 5.679 6.437 -3.712 1.00 92.25 133 ARG A CA 1
ATOM 964 C C . ARG A 1 133 ? 4.303 5.959 -4.145 1.00 92.25 133 ARG A C 1
ATOM 966 O O . ARG A 1 133 ? 3.882 6.250 -5.262 1.00 92.25 133 ARG A O 1
ATOM 973 N N . ALA A 1 134 ? 3.607 5.285 -3.239 1.00 94.56 134 ALA A N 1
ATOM 974 C CA . ALA A 1 134 ? 2.196 4.962 -3.366 1.00 94.56 134 ALA A CA 1
ATOM 975 C C . ALA A 1 134 ? 1.435 5.446 -2.133 1.00 94.56 134 ALA A C 1
ATOM 977 O O . ALA A 1 134 ? 1.901 5.281 -1.005 1.00 94.56 134 ALA A O 1
ATOM 978 N N . ASP A 1 135 ? 0.242 5.990 -2.353 1.00 95.44 135 ASP A N 1
ATOM 979 C CA . ASP A 1 135 ? -0.664 6.419 -1.294 1.00 95.44 135 ASP A CA 1
ATOM 980 C C . ASP A 1 135 ? -1.992 5.664 -1.401 1.00 95.44 135 ASP A C 1
ATOM 982 O O . ASP A 1 135 ? -2.518 5.451 -2.496 1.00 95.44 135 ASP A O 1
ATOM 986 N N . ARG A 1 136 ? -2.568 5.275 -0.262 1.00 95.75 136 ARG A N 1
ATOM 987 C CA . ARG A 1 136 ? -3.889 4.649 -0.206 1.00 95.75 136 ARG A CA 1
ATOM 988 C C . ARG A 1 136 ? -4.676 5.089 1.013 1.00 95.75 136 ARG A C 1
ATOM 990 O O . ARG A 1 136 ? -4.250 4.911 2.150 1.00 95.75 136 ARG A O 1
ATOM 997 N N . ALA A 1 137 ? -5.873 5.613 0.773 1.00 95.31 137 ALA A N 1
ATOM 998 C CA . ALA A 1 137 ? -6.832 5.859 1.836 1.00 95.31 137 ALA A CA 1
ATOM 999 C C . ALA A 1 137 ? -7.419 4.529 2.333 1.00 95.31 137 ALA A C 1
ATOM 1001 O O . ALA A 1 137 ? -7.910 3.723 1.542 1.00 95.31 137 ALA A O 1
ATOM 1002 N N . ILE A 1 138 ? -7.378 4.322 3.645 1.00 93.19 138 ILE A N 1
ATOM 1003 C CA . ILE A 1 138 ? -8.009 3.207 4.345 1.00 93.19 138 ILE A CA 1
ATOM 1004 C C . ILE A 1 138 ? -9.202 3.778 5.123 1.00 93.19 138 ILE A C 1
ATOM 1006 O O . ILE A 1 138 ? -8.994 4.554 6.066 1.00 93.19 138 ILE A O 1
ATOM 1010 N N . PRO A 1 139 ? -10.443 3.443 4.733 1.00 91.69 139 PRO A N 1
ATOM 1011 C CA . PRO A 1 139 ? -11.641 3.854 5.453 1.00 91.69 139 PRO A CA 1
ATOM 1012 C C . PRO A 1 139 ? -11.616 3.404 6.915 1.00 91.69 139 PRO A C 1
ATOM 1014 O O . PRO A 1 139 ? -11.121 2.326 7.236 1.00 91.69 139 PRO A O 1
ATOM 1017 N N . THR A 1 140 ? -12.225 4.186 7.810 1.00 89.12 140 THR A N 1
ATOM 1018 C CA . THR A 1 140 ? -12.361 3.797 9.227 1.00 89.12 140 THR A CA 1
ATOM 1019 C C . THR A 1 140 ? -13.045 2.438 9.405 1.00 89.12 140 THR A C 1
ATOM 1021 O O . THR A 1 140 ? -12.690 1.709 10.324 1.00 89.12 140 THR A O 1
ATOM 1024 N N . ALA A 1 141 ? -13.993 2.088 8.528 1.00 89.62 141 ALA A N 1
ATOM 1025 C CA . ALA A 1 141 ? -14.694 0.804 8.567 1.00 89.62 141 ALA A CA 1
ATOM 1026 C C . ALA A 1 141 ? -13.740 -0.393 8.399 1.00 89.62 141 ALA A C 1
ATOM 1028 O O . ALA A 1 141 ? -13.860 -1.369 9.133 1.00 89.62 141 ALA A O 1
ATOM 1029 N N . ASP A 1 142 ? -12.748 -0.274 7.515 1.00 89.81 142 ASP A N 1
ATOM 1030 C CA . ASP A 1 142 ? -11.771 -1.334 7.232 1.00 89.81 142 ASP A CA 1
ATOM 1031 C C . ASP A 1 142 ? -10.744 -1.486 8.370 1.00 89.81 142 ASP A C 1
ATOM 1033 O O . ASP A 1 142 ? -10.099 -2.521 8.508 1.00 89.81 142 ASP A O 1
ATOM 1037 N N . LEU A 1 143 ? -10.593 -0.458 9.213 1.00 88.69 143 LEU A N 1
ATOM 1038 C CA . LEU A 1 143 ? -9.674 -0.456 10.357 1.00 88.69 143 LEU A CA 1
ATOM 1039 C C . LEU A 1 143 ? -10.279 -1.079 11.623 1.00 88.69 143 LEU A C 1
ATOM 1041 O O . LEU A 1 143 ? -9.565 -1.267 12.611 1.00 88.69 143 LEU A O 1
ATOM 1045 N N . VAL A 1 144 ? -11.579 -1.382 11.638 1.00 87.12 144 VAL A N 1
ATOM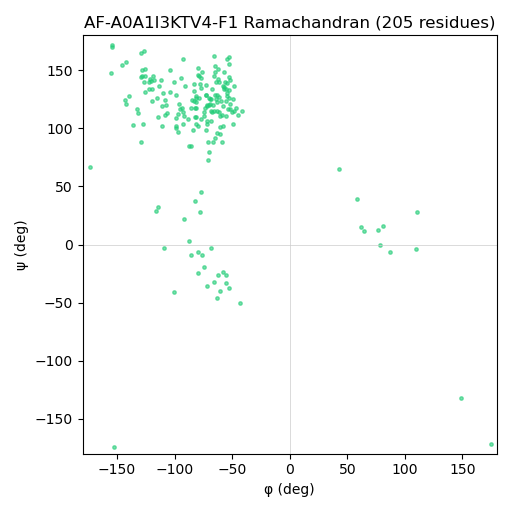 1046 C CA . VAL A 1 144 ? -12.236 -1.968 12.812 1.00 87.12 144 VAL A CA 1
ATOM 1047 C C . VAL A 1 144 ? -11.687 -3.374 13.055 1.00 87.12 144 VAL A C 1
ATOM 1049 O O . VAL A 1 144 ? -11.796 -4.251 12.208 1.00 87.12 144 VAL A O 1
ATOM 1052 N N . GLY A 1 145 ? -11.088 -3.591 14.229 1.00 85.44 145 GLY A N 1
ATOM 1053 C CA . GLY A 1 145 ? -10.448 -4.864 14.582 1.00 85.44 145 GLY A CA 1
ATOM 1054 C C . GLY A 1 145 ? -9.055 -5.068 13.971 1.00 85.44 145 GLY A C 1
ATOM 1055 O O . GLY A 1 145 ? -8.422 -6.085 14.248 1.00 85.44 145 GLY A O 1
ATOM 1056 N N . ALA A 1 146 ? -8.550 -4.104 13.192 1.00 90.06 146 ALA A N 1
ATOM 1057 C CA . ALA A 1 146 ? -7.210 -4.160 12.625 1.00 90.06 146 ALA A CA 1
ATOM 1058 C C . ALA A 1 146 ? -6.142 -3.916 13.703 1.00 90.06 146 ALA A C 1
ATOM 1060 O O . ALA A 1 146 ? -6.164 -2.908 14.409 1.00 90.06 146 ALA A O 1
ATOM 1061 N N . GLN A 1 147 ? -5.158 -4.809 13.792 1.00 90.56 147 GLN A N 1
ATOM 1062 C CA . GLN A 1 147 ? -3.950 -4.624 14.602 1.00 90.56 147 GLN A CA 1
ATOM 1063 C C . GLN A 1 147 ? -2.915 -3.732 13.904 1.00 90.56 147 GLN A C 1
ATOM 1065 O O . GLN A 1 147 ? -2.038 -3.145 14.550 1.00 90.56 147 GLN A O 1
ATOM 1070 N N . GLY A 1 148 ? -2.971 -3.660 12.576 1.00 91.31 148 GLY A N 1
ATOM 1071 C CA . GLY A 1 148 ? -2.011 -2.915 11.785 1.00 91.31 148 GLY A CA 1
ATOM 1072 C C . GLY A 1 148 ? -2.195 -3.082 10.287 1.00 91.31 148 GLY A C 1
ATOM 1073 O O . GLY A 1 148 ? -3.156 -3.682 9.808 1.00 91.31 148 GLY A O 1
ATOM 1074 N N . VAL A 1 149 ? -1.228 -2.546 9.558 1.00 93.00 149 VAL A N 1
ATOM 1075 C CA . VAL A 1 149 ? -1.123 -2.621 8.108 1.00 93.00 149 VAL A CA 1
ATOM 1076 C C . VAL A 1 149 ? 0.205 -3.272 7.742 1.00 93.00 149 VAL A C 1
ATOM 1078 O O . VAL A 1 149 ? 1.225 -2.998 8.374 1.00 93.00 149 VAL A O 1
ATOM 1081 N N . ARG A 1 150 ? 0.201 -4.140 6.735 1.00 94.69 150 ARG A N 1
ATOM 1082 C CA . ARG A 1 150 ? 1.391 -4.775 6.178 1.00 94.69 150 ARG A CA 1
ATOM 1083 C C . ARG A 1 150 ? 1.434 -4.534 4.679 1.00 94.69 150 ARG A C 1
ATOM 1085 O O . ARG A 1 150 ? 0.438 -4.729 3.989 1.00 94.69 150 ARG A O 1
ATOM 1092 N N . VAL A 1 151 ? 2.588 -4.099 4.196 1.00 94.75 151 VAL A N 1
ATOM 1093 C CA . VAL A 1 151 ? 2.850 -3.862 2.780 1.00 94.75 151 VAL A CA 1
ATOM 1094 C C . VAL A 1 151 ? 3.913 -4.837 2.308 1.00 94.75 151 VAL A C 1
ATOM 1096 O O . VAL A 1 151 ? 4.990 -4.911 2.899 1.00 94.75 151 VAL A O 1
ATOM 1099 N N . TYR A 1 152 ? 3.606 -5.568 1.246 1.00 93.94 152 TYR A N 1
ATOM 1100 C CA . TYR A 1 152 ? 4.504 -6.496 0.581 1.00 93.94 152 TYR A CA 1
ATOM 1101 C C . TYR A 1 152 ? 5.087 -5.857 -0.680 1.00 93.94 152 TYR A C 1
ATOM 1103 O O . TYR A 1 152 ? 4.402 -5.170 -1.436 1.00 93.94 152 TYR A O 1
ATOM 1111 N N . ALA A 1 153 ? 6.365 -6.111 -0.906 1.00 91.06 153 ALA A N 1
ATOM 1112 C CA . ALA A 1 153 ? 7.110 -5.851 -2.125 1.00 91.06 153 ALA A CA 1
ATOM 1113 C C . ALA A 1 153 ? 7.847 -7.146 -2.506 1.00 91.06 153 ALA A C 1
ATOM 1115 O O . ALA A 1 153 ? 7.960 -8.061 -1.692 1.00 91.06 153 ALA A O 1
ATOM 1116 N N . GLY A 1 154 ? 8.348 -7.242 -3.736 1.00 86.19 154 GLY A N 1
ATOM 1117 C CA . GLY A 1 154 ? 8.886 -8.471 -4.325 1.00 86.19 154 GLY A CA 1
ATOM 1118 C C . GLY A 1 154 ? 9.787 -9.280 -3.388 1.00 86.19 154 GLY A C 1
ATOM 1119 O O . GLY A 1 154 ? 9.544 -10.468 -3.202 1.00 86.19 154 GLY A O 1
ATOM 1120 N N . ALA A 1 155 ? 10.781 -8.644 -2.760 1.00 76.12 155 ALA A N 1
ATOM 1121 C CA . ALA A 1 155 ? 11.700 -9.320 -1.841 1.00 76.12 155 ALA A CA 1
ATOM 1122 C C . ALA A 1 155 ? 11.516 -8.951 -0.358 1.00 76.12 155 ALA A C 1
ATOM 1124 O O . ALA A 1 155 ? 12.237 -9.483 0.485 1.00 76.12 155 ALA A O 1
ATOM 1125 N N . THR A 1 156 ? 10.614 -8.030 -0.006 1.00 85.38 156 THR A N 1
ATOM 1126 C CA . THR A 1 156 ? 10.499 -7.536 1.377 1.00 85.38 156 THR A CA 1
ATOM 1127 C C . THR A 1 156 ? 9.060 -7.284 1.792 1.00 85.38 156 THR A C 1
ATOM 1129 O O . THR A 1 156 ? 8.190 -7.033 0.967 1.00 85.38 156 THR A O 1
ATOM 1132 N N . ALA A 1 157 ? 8.804 -7.301 3.097 1.00 87.06 157 ALA A N 1
ATOM 1133 C CA . ALA A 1 157 ? 7.562 -6.798 3.657 1.00 87.06 157 ALA A CA 1
ATOM 1134 C C . ALA A 1 157 ? 7.855 -5.805 4.785 1.00 87.06 157 ALA A C 1
ATOM 1136 O O . ALA A 1 157 ? 8.815 -5.957 5.542 1.00 87.06 157 ALA A O 1
ATOM 1137 N N . ALA A 1 158 ? 7.011 -4.787 4.907 1.00 87.06 158 ALA A N 1
ATOM 1138 C CA . ALA A 1 158 ? 7.048 -3.824 5.998 1.00 87.06 158 ALA A CA 1
ATOM 1139 C C . ALA A 1 158 ? 5.700 -3.823 6.712 1.00 87.06 158 ALA A C 1
ATOM 1141 O O . ALA A 1 158 ? 4.647 -3.786 6.076 1.00 87.06 158 ALA A O 1
ATOM 1142 N N . ALA A 1 159 ? 5.726 -3.859 8.041 1.00 88.94 159 ALA A N 1
ATOM 1143 C CA . ALA A 1 159 ? 4.521 -3.815 8.856 1.00 88.94 159 ALA A CA 1
ATOM 1144 C C . ALA A 1 159 ? 4.513 -2.584 9.760 1.00 88.94 159 ALA A C 1
ATOM 1146 O O . ALA A 1 159 ? 5.546 -2.170 10.284 1.00 88.94 159 ALA A O 1
ATOM 1147 N N . LEU A 1 160 ? 3.318 -2.040 9.962 1.00 87.38 160 LEU A N 1
ATOM 1148 C CA . LEU A 1 160 ? 3.041 -0.880 10.787 1.00 87.38 160 LEU A CA 1
ATOM 1149 C C . LEU A 1 160 ? 1.847 -1.179 11.691 1.00 87.38 160 LEU A C 1
ATOM 1151 O O . LEU A 1 160 ? 0.732 -1.416 11.227 1.00 87.38 160 LEU A O 1
ATOM 1155 N N . ARG A 1 161 ? 2.078 -1.180 13.003 1.00 85.94 161 ARG A N 1
ATOM 1156 C CA . ARG A 1 161 ? 1.013 -1.337 14.002 1.00 85.94 161 ARG A CA 1
ATOM 1157 C C . ARG A 1 161 ? 0.180 -0.058 14.055 1.00 85.94 161 ARG A C 1
ATOM 1159 O O . ARG A 1 161 ? 0.734 1.038 14.074 1.00 85.94 161 ARG A O 1
ATOM 1166 N N . VAL A 1 162 ? -1.141 -0.198 14.121 1.00 78.19 162 VAL A N 1
ATOM 1167 C CA . VAL A 1 162 ? -2.049 0.944 14.268 1.00 78.19 162 VAL A CA 1
ATOM 1168 C C . VAL A 1 162 ? -2.667 0.874 15.654 1.00 78.19 162 VAL A C 1
ATOM 1170 O O . VAL A 1 162 ? -3.582 0.099 15.906 1.00 78.19 162 VAL A O 1
ATOM 1173 N N . SER A 1 163 ? -2.165 1.686 16.579 1.00 66.25 163 SER A N 1
ATOM 1174 C CA . SER A 1 163 ? -2.822 1.900 17.865 1.00 66.25 163 SER A CA 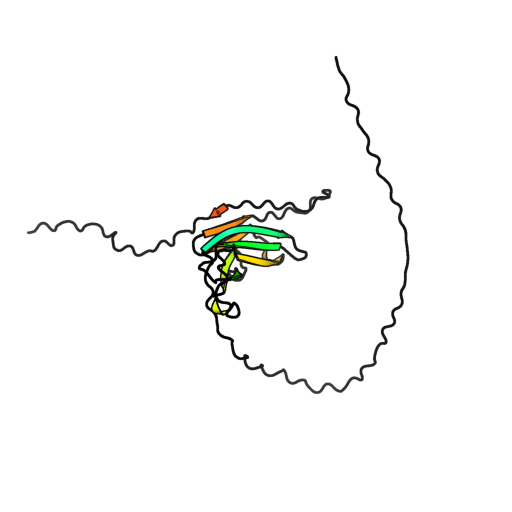1
ATOM 1175 C C . SER A 1 163 ? -3.937 2.929 17.690 1.00 66.25 163 SER A C 1
ATOM 1177 O O . SER A 1 163 ? -3.701 4.117 17.464 1.00 66.25 163 SER A O 1
ATOM 1179 N N . VAL A 1 164 ? -5.184 2.473 17.788 1.00 56.97 164 VAL A N 1
ATOM 1180 C CA . VAL A 1 164 ? -6.338 3.364 17.932 1.00 56.97 164 VAL A CA 1
ATOM 1181 C C . VAL A 1 164 ? -6.489 3.663 19.422 1.00 56.97 164 VAL A C 1
ATOM 1183 O O . VAL A 1 164 ? -7.220 2.983 20.134 1.00 56.97 164 VAL A O 1
ATOM 1186 N N . SER A 1 165 ? -5.753 4.653 19.932 1.00 50.06 165 SER A N 1
ATOM 1187 C CA . SER A 1 165 ? -6.053 5.183 21.265 1.00 50.06 165 SER A CA 1
ATOM 1188 C C . SER A 1 165 ? -7.386 5.921 21.203 1.00 50.06 165 SER A C 1
ATOM 1190 O O . SER A 1 165 ? -7.560 6.823 20.380 1.00 50.06 165 SER A O 1
ATOM 1192 N N . ALA A 1 166 ? -8.324 5.541 22.072 1.00 46.25 166 ALA A N 1
ATOM 1193 C CA . ALA A 1 166 ? -9.540 6.314 22.287 1.00 46.25 166 ALA A CA 1
ATOM 1194 C C . ALA A 1 166 ? -9.171 7.776 22.614 1.00 46.25 166 ALA A C 1
ATOM 1196 O O . ALA A 1 166 ? -8.159 8.003 23.287 1.00 46.25 166 ALA A O 1
ATOM 1197 N N . PRO A 1 167 ? -9.953 8.772 22.156 1.00 48.69 167 PRO A N 1
ATOM 1198 C CA . PRO A 1 167 ? -9.720 10.161 22.524 1.00 48.69 167 PRO A CA 1
ATOM 1199 C C . PRO A 1 167 ? -9.808 10.281 24.047 1.00 48.69 167 PRO A C 1
ATOM 1201 O O . PRO A 1 167 ? -10.863 10.076 24.642 1.00 48.69 167 PRO A O 1
ATOM 1204 N N . GLN A 1 168 ? -8.673 10.554 2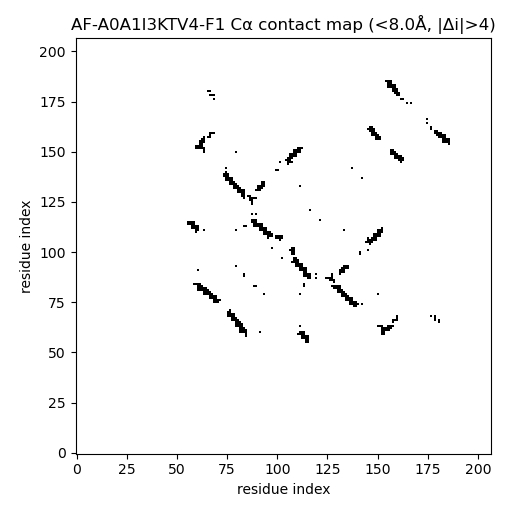4.684 1.00 47.50 168 GLN A N 1
ATOM 1205 C CA . GLN A 1 168 ? -8.589 10.646 26.132 1.00 47.50 168 GLN A CA 1
ATOM 1206 C C . GLN A 1 168 ? -9.255 11.965 26.555 1.00 47.50 168 GLN A C 1
ATOM 1208 O O . GLN A 1 168 ? -8.796 13.032 26.127 1.00 47.50 168 GLN A O 1
ATOM 1213 N N . PRO A 1 169 ? -10.350 11.933 27.340 1.00 49.56 169 PRO A N 1
ATOM 1214 C CA . PRO A 1 169 ? -11.053 13.152 27.714 1.00 49.56 169 PRO A CA 1
ATOM 1215 C C . PRO A 1 169 ? -10.098 14.054 28.505 1.00 49.56 169 PRO A C 1
ATOM 1217 O O . PRO A 1 169 ? -9.644 13.695 29.588 1.00 49.56 169 PRO A O 1
ATOM 1220 N N . GLY A 1 170 ? -9.754 15.209 27.928 1.00 65.81 170 GLY A N 1
ATOM 1221 C CA . GLY A 1 170 ? -8.889 16.216 28.551 1.00 65.81 170 GLY A CA 1
ATOM 1222 C C . GLY A 1 170 ? -7.489 16.398 27.947 1.00 65.81 170 GLY A C 1
ATOM 1223 O O . GLY A 1 170 ? -6.795 17.321 28.367 1.00 65.81 170 GLY A O 1
ATOM 1224 N N . GLN A 1 171 ? -7.059 15.607 26.953 1.00 53.69 171 GLN A N 1
ATOM 1225 C CA . GLN A 1 171 ? -5.818 15.900 26.216 1.00 53.69 171 GLN A CA 1
ATOM 1226 C C . GLN A 1 171 ? -6.091 16.747 24.965 1.00 53.69 171 GLN A C 1
ATOM 1228 O O . GLN A 1 171 ? -6.618 16.265 23.967 1.00 53.69 171 GLN A O 1
ATOM 1233 N N . ALA A 1 172 ? -5.657 18.009 24.991 1.00 50.53 172 ALA A N 1
ATOM 1234 C CA . ALA A 1 172 ? -5.620 18.912 23.835 1.00 50.53 172 ALA A CA 1
ATOM 1235 C C . ALA A 1 172 ? -4.439 18.598 22.887 1.00 50.53 172 ALA A C 1
ATOM 1237 O O . ALA A 1 172 ? -3.697 19.485 22.470 1.00 50.53 172 ALA A O 1
ATOM 1238 N N . GLY A 1 173 ? -4.228 17.319 22.584 1.00 54.62 173 GLY A N 1
ATOM 1239 C CA . GLY A 1 173 ? -3.199 16.842 21.668 1.00 54.62 173 GLY A CA 1
ATOM 1240 C C . GLY A 1 173 ? -3.766 15.683 20.868 1.00 54.62 173 GLY A C 1
ATOM 1241 O O . GLY A 1 173 ? -4.217 14.703 21.453 1.00 54.62 173 GLY A O 1
ATOM 1242 N N . GLY A 1 174 ? -3.797 15.819 19.542 1.00 47.91 174 GLY A N 1
ATOM 1243 C CA . GLY A 1 174 ? -4.318 14.783 18.650 1.00 47.91 174 GLY A CA 1
ATOM 1244 C C . GLY A 1 174 ? -3.638 13.419 18.859 1.00 47.91 174 GLY A C 1
ATOM 1245 O O . GLY A 1 174 ? -2.534 13.353 19.411 1.00 47.91 174 GLY A O 1
ATOM 1246 N N . PRO A 1 175 ? -4.280 12.321 18.424 1.00 50.19 175 PRO A N 1
ATOM 1247 C CA . PRO A 1 175 ? -3.748 10.971 18.587 1.00 50.19 175 PRO A CA 1
ATOM 1248 C C . PRO A 1 175 ? -2.339 10.865 17.988 1.00 50.19 175 PRO A C 1
ATOM 1250 O O . PRO A 1 175 ? -2.122 11.150 16.811 1.00 50.19 175 PRO A O 1
ATOM 1253 N N . ARG A 1 176 ? -1.365 10.455 18.807 1.00 46.53 176 ARG A N 1
ATOM 1254 C CA . ARG A 1 176 ? 0.011 10.205 18.367 1.00 46.53 176 ARG A CA 1
ATOM 1255 C C . ARG A 1 176 ? 0.112 8.779 17.833 1.00 46.53 176 ARG A C 1
ATOM 1257 O O . ARG A 1 176 ? -0.080 7.833 18.589 1.00 46.53 176 ARG A O 1
ATOM 1264 N N . THR A 1 177 ? 0.438 8.631 16.551 1.00 48.25 177 THR A N 1
ATOM 1265 C CA . THR A 1 177 ? 0.767 7.328 15.955 1.00 48.25 177 THR A CA 1
ATOM 1266 C C . THR A 1 177 ? 2.285 7.177 15.963 1.00 48.25 177 THR A C 1
ATOM 1268 O O . THR A 1 177 ? 2.978 8.021 15.401 1.00 48.25 177 THR A O 1
ATOM 1271 N N . GLN A 1 178 ? 2.815 6.145 16.624 1.00 45.97 178 GLN A N 1
ATOM 1272 C CA . GLN A 1 178 ? 4.229 5.786 16.498 1.00 45.97 178 GLN A CA 1
ATOM 1273 C C . GLN A 1 178 ? 4.366 4.727 15.411 1.00 45.97 178 GLN A C 1
ATOM 1275 O O . GLN A 1 178 ? 3.816 3.634 15.539 1.00 45.97 178 GLN A O 1
ATOM 1280 N N . ALA A 1 179 ? 5.097 5.057 14.348 1.00 45.22 179 ALA A N 1
ATOM 1281 C CA . ALA A 1 179 ? 5.462 4.089 13.335 1.00 45.22 179 ALA A CA 1
ATOM 1282 C C . ALA A 1 179 ? 6.689 3.301 13.792 1.00 45.22 179 ALA A C 1
ATOM 1284 O O . ALA A 1 179 ? 7.788 3.841 13.873 1.00 45.22 179 ALA A O 1
ATOM 1285 N N . VAL A 1 180 ? 6.494 2.022 14.113 1.00 51.03 180 VAL A N 1
ATOM 1286 C CA . VAL A 1 180 ? 7.602 1.090 14.338 1.00 51.03 180 VAL A CA 1
ATOM 1287 C C . VAL A 1 180 ? 7.787 0.304 13.053 1.00 51.03 180 VAL A C 1
ATOM 1289 O O . VAL A 1 180 ? 7.034 -0.627 12.778 1.00 51.03 180 VAL A O 1
ATOM 1292 N N . PHE A 1 181 ? 8.773 0.708 12.256 1.00 50.81 181 PHE A N 1
ATOM 1293 C CA . PHE A 1 181 ? 9.193 -0.048 11.086 1.00 50.81 181 PHE A CA 1
ATOM 1294 C C . PHE A 1 181 ? 9.838 -1.352 11.556 1.00 50.81 181 PHE A C 1
ATOM 1296 O O . PHE A 1 181 ? 10.878 -1.342 12.211 1.00 50.81 181 PHE A O 1
ATOM 1303 N N . SER A 1 182 ? 9.198 -2.478 11.253 1.00 58.59 182 SER A N 1
ATOM 1304 C CA . SER A 1 182 ? 9.801 -3.799 11.419 1.00 58.59 182 SER A CA 1
ATOM 1305 C C . SER A 1 182 ? 9.964 -4.412 10.033 1.00 58.59 182 SER A C 1
ATOM 1307 O O . SER A 1 182 ? 8.941 -4.729 9.414 1.00 58.59 182 SER A O 1
ATOM 1309 N N . PRO A 1 183 ? 11.200 -4.556 9.517 1.00 54.03 183 PRO A N 1
ATOM 1310 C CA . PRO A 1 183 ? 11.418 -5.303 8.291 1.00 54.03 183 PRO A CA 1
ATOM 1311 C C . PRO A 1 183 ? 11.012 -6.752 8.559 1.00 54.03 183 PRO A C 1
ATOM 1313 O O . PRO A 1 183 ? 11.593 -7.432 9.404 1.00 54.03 183 PRO A O 1
ATOM 1316 N N . VAL A 1 184 ? 9.970 -7.209 7.874 1.00 59.53 184 VAL A N 1
ATOM 1317 C CA . VAL A 1 184 ? 9.553 -8.606 7.902 1.00 59.53 184 VAL A CA 1
ATOM 1318 C C . VAL A 1 184 ? 10.257 -9.269 6.730 1.00 59.53 184 VAL A C 1
ATOM 1320 O O . VAL A 1 184 ? 10.013 -8.931 5.569 1.00 59.53 184 VAL A O 1
ATOM 1323 N N . ALA A 1 185 ? 11.177 -10.186 7.037 1.00 48.34 185 ALA A N 1
ATOM 1324 C CA . ALA A 1 185 ? 11.739 -11.057 6.017 1.00 48.34 185 ALA A CA 1
ATOM 1325 C C . ALA A 1 185 ? 10.574 -11.783 5.328 1.00 48.34 185 ALA A C 1
ATOM 1327 O O . ALA A 1 185 ? 9.681 -12.264 6.038 1.00 48.34 185 ALA A O 1
ATOM 1328 N N . PRO A 1 186 ? 10.540 -11.854 3.985 1.00 48.66 186 PRO A N 1
ATOM 1329 C CA . PRO A 1 186 ? 9.524 -12.645 3.315 1.00 48.66 186 PRO A CA 1
ATOM 1330 C C . PRO A 1 186 ? 9.604 -14.053 3.898 1.00 48.66 186 PRO A C 1
ATOM 1332 O O . PRO A 1 186 ? 10.688 -14.636 3.988 1.00 48.66 186 PRO A O 1
ATOM 1335 N N . THR A 1 187 ? 8.469 -14.582 4.352 1.00 46.69 187 THR A N 1
ATOM 1336 C CA . THR A 1 187 ? 8.366 -16.004 4.656 1.00 46.69 187 THR A CA 1
ATOM 1337 C C . THR A 1 187 ? 8.712 -16.710 3.361 1.00 46.69 187 THR A C 1
ATOM 1339 O O . THR A 1 187 ? 7.917 -16.687 2.421 1.00 46.69 187 THR A O 1
ATOM 1342 N N . ARG A 1 188 ? 9.946 -17.218 3.282 1.00 37.88 188 ARG A N 1
ATOM 1343 C CA . ARG A 1 188 ? 10.446 -18.002 2.160 1.00 37.88 188 ARG A CA 1
ATOM 1344 C C . ARG A 1 188 ? 9.352 -19.020 1.874 1.00 37.88 188 ARG A C 1
ATOM 1346 O O . ARG A 1 188 ? 8.998 -19.782 2.776 1.00 37.88 188 ARG A O 1
ATOM 1353 N N . SER A 1 189 ? 8.760 -18.954 0.684 1.00 40.34 189 SER A N 1
ATOM 1354 C CA . SER A 1 189 ? 7.955 -20.050 0.174 1.00 40.34 189 SER A CA 1
ATOM 1355 C C . SER A 1 189 ? 8.807 -21.289 0.387 1.00 40.34 189 SER A C 1
ATOM 1357 O O . SER A 1 189 ? 9.941 -21.369 -0.085 1.00 40.34 189 SER A O 1
ATOM 1359 N N . VAL A 1 190 ? 8.327 -22.182 1.247 1.00 48.69 190 VAL A N 1
ATOM 1360 C CA . VAL A 1 190 ? 8.874 -23.524 1.339 1.00 48.69 190 VAL A CA 1
ATOM 1361 C C . VAL A 1 190 ? 8.504 -24.132 -0.001 1.00 48.69 190 VAL A C 1
ATOM 1363 O O . VAL A 1 190 ? 7.397 -24.635 -0.167 1.00 48.69 190 VAL A O 1
ATOM 1366 N N . ASP A 1 191 ? 9.381 -23.948 -0.986 1.00 44.19 191 ASP A N 1
ATOM 1367 C CA . ASP A 1 191 ? 9.363 -24.711 -2.218 1.00 44.19 191 ASP A CA 1
ATOM 1368 C C . ASP A 1 191 ? 9.562 -26.160 -1.794 1.00 44.19 191 ASP A C 1
ATOM 1370 O O . ASP A 1 191 ? 10.661 -26.633 -1.500 1.00 44.19 191 ASP A O 1
ATOM 1374 N N . ALA A 1 192 ? 8.428 -26.828 -1.642 1.00 53.56 192 ALA A N 1
ATOM 1375 C CA . ALA A 1 192 ? 8.315 -28.259 -1.544 1.00 53.56 192 ALA A CA 1
ATOM 1376 C C . ALA A 1 192 ? 8.624 -28.841 -2.928 1.00 53.56 192 ALA A C 1
ATOM 1378 O O . ALA A 1 192 ? 7.710 -29.237 -3.632 1.00 53.56 192 ALA A O 1
ATOM 1379 N N . ASP A 1 193 ? 9.894 -28.809 -3.332 1.00 46.25 193 ASP A N 1
ATOM 1380 C CA . ASP A 1 193 ? 10.457 -29.661 -4.386 1.00 46.25 193 ASP A CA 1
ATOM 1381 C C . ASP A 1 193 ? 11.982 -29.456 -4.450 1.00 46.25 193 ASP A C 1
ATOM 1383 O O . ASP A 1 193 ? 12.535 -28.911 -5.403 1.00 46.25 193 ASP A O 1
ATOM 1387 N N . ASP A 1 194 ? 12.692 -29.869 -3.394 1.00 51.66 194 ASP A N 1
ATOM 1388 C CA . ASP A 1 194 ? 14.119 -30.182 -3.515 1.00 51.66 194 ASP A CA 1
ATOM 1389 C C . ASP A 1 194 ? 14.267 -31.705 -3.702 1.00 51.66 194 ASP A C 1
ATOM 1391 O O . ASP A 1 194 ? 14.237 -32.458 -2.719 1.00 51.66 194 ASP A O 1
ATOM 1395 N N . PRO A 1 195 ? 14.404 -32.205 -4.947 1.00 58.41 195 PRO A N 1
ATOM 1396 C CA . PRO A 1 195 ? 14.594 -33.630 -5.208 1.00 58.41 195 PRO A CA 1
ATOM 1397 C C . PRO A 1 195 ? 15.955 -34.156 -4.715 1.00 58.41 195 PRO A C 1
ATOM 1399 O O . PRO A 1 195 ? 16.208 -35.358 -4.805 1.00 58.41 195 PRO A O 1
ATOM 1402 N N . ALA A 1 196 ? 16.837 -33.305 -4.171 1.00 57.72 196 ALA A N 1
ATOM 1403 C CA . ALA A 1 196 ? 18.139 -33.720 -3.651 1.00 57.72 196 ALA A CA 1
ATOM 1404 C C . ALA A 1 196 ? 18.087 -34.347 -2.243 1.00 57.72 196 ALA A C 1
ATOM 1406 O O . ALA A 1 196 ? 19.096 -34.876 -1.777 1.00 57.72 196 ALA A O 1
ATOM 1407 N N . SER A 1 197 ? 16.929 -34.350 -1.572 1.00 55.59 197 SER A N 1
ATOM 1408 C CA . SER A 1 197 ? 16.774 -34.909 -0.218 1.00 55.59 197 SER A CA 1
ATOM 1409 C C . SER A 1 197 ? 16.345 -36.385 -0.172 1.00 55.59 197 SER A C 1
ATOM 1411 O O . SER A 1 197 ? 15.837 -36.852 0.850 1.00 55.59 197 SER A O 1
ATOM 1413 N N . ALA A 1 198 ? 16.563 -37.156 -1.242 1.00 62.12 198 ALA A N 1
ATOM 1414 C CA . ALA A 1 198 ? 16.402 -38.606 -1.178 1.00 62.12 198 ALA A CA 1
ATOM 1415 C C . ALA A 1 198 ? 17.519 -39.224 -0.304 1.00 62.12 198 ALA A C 1
ATOM 1417 O O . ALA A 1 198 ? 18.702 -38.994 -0.573 1.00 62.12 198 ALA A O 1
ATOM 1418 N N . PRO A 1 199 ? 17.195 -40.014 0.739 1.00 72.25 199 PRO A N 1
ATOM 1419 C CA . PRO A 1 199 ? 18.212 -40.703 1.525 1.00 72.25 199 PRO A CA 1
ATOM 1420 C C . PRO A 1 199 ? 18.983 -41.697 0.638 1.00 72.25 199 PRO A C 1
ATOM 1422 O O . PRO A 1 199 ? 18.377 -42.344 -0.224 1.00 72.25 199 PRO A O 1
ATOM 1425 N N . PRO A 1 200 ? 20.306 -41.862 0.832 1.00 72.38 200 PRO A N 1
ATOM 1426 C CA . PRO A 1 200 ? 21.083 -42.817 0.054 1.00 72.38 200 PRO A CA 1
ATOM 1427 C C . PRO A 1 200 ? 20.521 -44.227 0.262 1.00 72.38 200 PRO A C 1
ATOM 1429 O O . PRO A 1 200 ? 20.413 -44.717 1.386 1.00 72.38 200 PRO A O 1
ATOM 1432 N N . THR A 1 201 ? 20.147 -44.877 -0.840 1.00 79.44 201 THR A N 1
ATOM 1433 C CA . THR A 1 201 ? 19.704 -46.275 -0.831 1.00 79.44 201 THR A CA 1
ATOM 1434 C C . THR A 1 201 ? 20.875 -47.153 -0.376 1.00 79.44 201 THR A C 1
ATOM 1436 O O . THR A 1 201 ? 21.953 -47.057 -0.970 1.00 79.44 201 THR A O 1
ATOM 1439 N N . PRO A 1 202 ? 20.721 -47.995 0.662 1.00 74.19 202 PRO A N 1
ATOM 1440 C CA . PRO A 1 202 ? 21.806 -48.857 1.110 1.00 74.19 202 PRO A CA 1
ATOM 1441 C C . PRO A 1 202 ? 22.155 -49.896 0.030 1.00 74.19 202 PRO A C 1
ATOM 1443 O O . PRO A 1 202 ? 21.262 -50.379 -0.674 1.00 74.19 202 PRO A O 1
ATOM 1446 N N . PRO A 1 203 ? 23.440 -50.270 -0.110 1.00 73.25 203 PRO A N 1
ATOM 1447 C CA . PRO A 1 203 ? 23.857 -51.262 -1.088 1.00 73.25 203 PRO A CA 1
ATOM 1448 C C . PRO A 1 203 ? 23.223 -52.623 -0.777 1.00 73.25 203 PRO A C 1
ATOM 1450 O O . PRO A 1 203 ? 23.302 -53.140 0.338 1.00 73.25 203 PRO A O 1
ATOM 1453 N N . ARG A 1 204 ? 22.598 -53.212 -1.798 1.00 71.00 204 ARG A N 1
ATOM 1454 C CA . ARG A 1 204 ? 22.018 -54.555 -1.764 1.00 71.00 204 ARG A CA 1
ATOM 1455 C C . ARG A 1 204 ? 23.164 -55.574 -1.776 1.00 71.00 204 ARG A C 1
ATOM 1457 O O . ARG A 1 204 ? 23.737 -55.841 -2.828 1.00 71.00 204 ARG A O 1
ATOM 1464 N N . ILE A 1 205 ? 23.528 -56.101 -0.609 1.00 66.62 205 ILE A N 1
ATOM 1465 C CA . ILE A 1 205 ? 24.472 -57.222 -0.497 1.00 66.62 205 ILE A CA 1
ATOM 1466 C C . ILE A 1 205 ? 23.768 -58.466 -1.048 1.00 66.62 205 ILE A C 1
ATOM 1468 O O . ILE A 1 205 ? 22.669 -58.807 -0.608 1.00 66.62 205 ILE A O 1
ATOM 1472 N N . GLY A 1 206 ? 24.372 -59.067 -2.073 1.00 69.44 206 GLY A N 1
ATOM 1473 C CA . GLY A 1 206 ? 23.828 -60.205 -2.803 1.00 69.44 206 GLY A CA 1
ATOM 1474 C C . GLY A 1 206 ? 23.700 -61.476 -1.963 1.00 69.44 206 GLY A C 1
ATOM 1475 O O . GLY A 1 206 ? 24.448 -61.690 -1.007 1.00 69.44 206 GLY A O 1
ATOM 1476 N N . GLN A 1 207 ? 22.749 -62.308 -2.383 1.00 57.16 207 GLN A N 1
ATOM 1477 C CA . GLN A 1 207 ? 22.805 -63.762 -2.270 1.00 57.16 207 GLN A CA 1
ATOM 1478 C C . GLN A 1 207 ? 22.885 -64.342 -3.678 1.00 57.16 207 GLN A C 1
ATOM 1480 O O . GLN A 1 207 ? 22.294 -63.708 -4.585 1.00 57.16 207 GLN A O 1
#

Sequence (207 aa):
MVLPRATRAWGRPAVAAALTAGLALAGCSWGEEEQAPVEAQTPPQGGAPGPSGPVYEKRPVASVESLEIGQIYRGRLLTAHGAAPATGWFHATLEPRNGSRLAPDGFLEFDLVAAPPELNGGEPGVPARLPIRADRAIPTADLVGAQGVRVYAGATAAALRVSVSAPQPGQAGGPRTQAVFSPVAPTRSVDADDPASAPPTPPRIGQ

Secondary structure (DSSP, 8-state):
---PPPP-PPPP----------------------------------PPPP--------EE-SEEEEEEEEEETTEEEEEEEEE-SSTT-EEEEEEETTTTPBPTTSEEEEEEEEE-GGGSTT-TT----SEEEEEEEEETTTTTT--EEEEEETTEEEEEE-------TT--SPPPPP---EEE-------S--GGGPPPPPP----

Mean predicted aligned error: 18.56 Å